Protein AF-A0A5C8UTK7-F1 (afdb_monomer_lite)

Sequence (365 aa):
MKTGPSLVIIADDLSGAAETAGAIAAATSAVVELRMEPWPGPHPQVLVIDTDSRAMRPSHAVLECAKALASIDPGTIVYKKVDSLLRGNIDLELRAMHGLGFGLIAALAVPRIGRTVRSGVMHVDGEVLGAIGDVIELPSIVIPLGVVRSAHLRAALVSALDAGTIAICDGQTQSDLDLVASVLVGLERRVAIVAAGGFARSLAPLLAVSEGVARFSTGADRVVAVVGTLAASAALQVDRLTEAGTRRIVLRPGCRLALDGSDAVVTLSAVDEWTAESLREAYAAIADGIRALDGRTDLVLTGGDTARRILDRLGTRRLYAESEIEHGVVLSTTDDGAAVVTKPGSFGSDDTLLRILDHLKGRRP

Secondary structure (DSSP, 8-state):
---S-SEEEEESSHHHHHHHHHHHHTTS-EEEESS-----SSPPSEEEEE---TTS-HHHHHHHHHHHHHTSPTT-EEEEE--TT--SSHHHHHHHHHHTT-EEEEE--BGGGTEEEETTEEEETTEEEEEHHHH--S-EEEE-HHHHTSTTHHHHHHHHHHTT-EEEE-BSSHHHHHHHHHHHTT--S-EEEEE-GGGHHHHHHHH--SSPPPPP----SEEEEEE----HHHHHHHHHHHHTTPEEEEEPTT------SS-EEEEE-SSS---HHHHHHHHHHHHHHHHTS-S-EEEEEESHHHHHHHHHHHT--EEEEEEEEETTEEEEE-TT--EEEEE-TT-S-TTHHHHHHHHHTT---

pLDDT: mean 91.33, std 9.21, range [41.16, 98.69]

InterPro domains:
  IPR010737 Four-carbon acid sugar kinase, N-terminal domain [PF07005] (7-129)
  IPR031475 Four-carbon acid sugar kinase, nucleotide binding domain [PF17042] (273-353)
  IPR037051 Four-carbon acid sugar kinase, N-terminal domain superfamily [G3DSA:3.40.50.10840] (4-213)
  IPR042213 Four-carbon acid sugar kinase, nucleotide binding domain superfamily [G3DSA:3.40.980.20] (257-363)

Foldseek 3Di:
DPQEALEEEEELFDLQLQLLQQLQQQQFWEKEFLDPDDDDDGYTNYYYYHLVQQPPDLVSSLVSLLVSVVPDDPPREYEYADALLLGGNVQSNVVSVLVVVAQEEEDAADQVQQWWAAQQFTDGVNHTSGHVCVSHVFAADEDHLVCLPDPCVLVVSVVCSVVSHYYYYTGNDLVSLLSVLVSSPPPPGRYYYYYHSNSSNSCNVVSGDPDDQDAQDFDFLEEEEEAEDPDPLVVLLVVVVVVVPAAEDEDEFPDADADPSYYHYYYYDPPHDDDPVSVLVSLLRVLVNVVVDPTAYAYEYEARVRLSSNCVNVVFGMWTWNHALDNSFTWTATPVGHIYTYHYNHDDGSCVNVSVRCVNVVNDD

Structure (mmCIF, N/CA/C/O backbone):
data_AF-A0A5C8UTK7-F1
#
_entry.id   AF-A0A5C8UTK7-F1
#
loop_
_atom_site.group_PDB
_atom_site.id
_atom_site.type_symbol
_atom_site.label_atom_id
_atom_site.label_alt_id
_atom_site.label_comp_id
_atom_site.label_asym_id
_atom_site.label_entity_id
_atom_site.label_seq_id
_atom_site.pdbx_PDB_ins_code
_atom_site.Cartn_x
_atom_site.Cartn_y
_atom_site.Cartn_z
_atom_site.occupancy
_atom_site.B_iso_or_equiv
_atom_site.auth_seq_id
_atom_site.auth_comp_id
_atom_site.auth_asym_id
_atom_site.auth_atom_id
_atom_site.pdbx_PDB_model_num
ATOM 1 N N . MET A 1 1 ? -16.761 2.884 -25.313 1.00 44.72 1 MET A N 1
ATOM 2 C CA . MET A 1 1 ? -16.134 3.358 -24.059 1.00 44.72 1 MET A CA 1
ATOM 3 C C . MET A 1 1 ? -15.484 2.151 -23.412 1.00 44.72 1 MET A C 1
ATOM 5 O O . MET A 1 1 ? -16.142 1.119 -23.381 1.00 44.72 1 MET A O 1
ATOM 9 N N . LYS A 1 2 ? -14.206 2.222 -23.007 1.00 51.53 2 LYS A N 1
ATOM 10 C CA . LYS A 1 2 ? -13.593 1.133 -22.226 1.00 51.53 2 LYS A CA 1
ATOM 11 C C . LYS A 1 2 ? -14.422 0.959 -20.950 1.00 51.53 2 LYS A C 1
ATOM 13 O O . LYS A 1 2 ? -14.729 1.951 -20.300 1.00 51.53 2 LYS A O 1
ATOM 18 N N . THR A 1 3 ? -14.853 -0.264 -20.671 1.00 66.62 3 THR A N 1
ATOM 19 C CA . THR A 1 3 ? -15.747 -0.587 -19.549 1.00 66.62 3 THR A CA 1
ATOM 20 C C . THR A 1 3 ? -14.992 -0.939 -18.267 1.00 66.62 3 THR A C 1
ATOM 22 O O . THR A 1 3 ? -15.620 -0.991 -17.218 1.00 66.62 3 THR A O 1
ATOM 25 N N . GLY A 1 4 ? -13.674 -1.157 -18.345 1.00 73.69 4 GLY A N 1
ATOM 26 C CA . GLY A 1 4 ? -12.800 -1.523 -17.227 1.00 73.69 4 GLY A CA 1
ATOM 27 C C . GLY A 1 4 ? -11.797 -0.428 -16.823 1.00 73.69 4 GLY A C 1
ATOM 28 O O . GLY A 1 4 ? -11.724 0.619 -17.475 1.00 73.69 4 GLY A O 1
ATOM 29 N N . PRO A 1 5 ? -11.011 -0.665 -15.755 1.00 80.50 5 PRO A N 1
ATOM 30 C CA . PRO A 1 5 ? -10.021 0.283 -15.246 1.00 80.50 5 PRO A CA 1
ATOM 31 C C . PRO A 1 5 ? -8.916 0.587 -16.270 1.00 80.50 5 PRO A C 1
ATOM 33 O O . PRO A 1 5 ? -8.505 -0.272 -17.057 1.00 80.50 5 PRO A O 1
ATOM 36 N N . SER A 1 6 ? -8.387 1.811 -16.218 1.00 86.62 6 SER A N 1
ATOM 37 C CA . SER A 1 6 ? -7.246 2.252 -17.036 1.00 86.62 6 SER A CA 1
ATOM 38 C C . SER A 1 6 ? -5.917 1.685 -16.530 1.00 86.62 6 SER A C 1
ATOM 40 O O . SER A 1 6 ? -5.013 1.422 -17.327 1.00 86.62 6 SER A O 1
ATOM 42 N N . LEU A 1 7 ? -5.810 1.484 -15.213 1.00 91.31 7 LEU A N 1
ATOM 43 C CA . LEU A 1 7 ? -4.658 0.900 -14.532 1.00 91.31 7 LEU A CA 1
ATOM 44 C C . LEU A 1 7 ? -5.138 -0.148 -13.527 1.00 91.31 7 LEU A C 1
ATOM 46 O O . LEU A 1 7 ? -6.004 0.133 -12.698 1.00 91.31 7 LEU A O 1
ATOM 50 N N . VAL A 1 8 ? -4.525 -1.330 -13.561 1.00 94.50 8 VAL A N 1
ATOM 51 C CA . VAL A 1 8 ? -4.667 -2.326 -12.495 1.00 94.50 8 VAL A CA 1
ATOM 52 C C . VAL A 1 8 ? -3.333 -2.488 -11.789 1.00 94.50 8 VAL A C 1
ATOM 54 O O . VAL A 1 8 ? -2.317 -2.781 -12.420 1.00 94.50 8 VAL A O 1
ATOM 57 N N . ILE A 1 9 ? -3.337 -2.301 -10.476 1.00 96.44 9 ILE A N 1
ATOM 58 C CA . ILE A 1 9 ? -2.183 -2.530 -9.616 1.00 96.44 9 ILE A CA 1
ATOM 59 C C . ILE A 1 9 ? -2.386 -3.867 -8.907 1.00 96.44 9 ILE A C 1
ATOM 61 O O . ILE A 1 9 ? -3.449 -4.108 -8.354 1.00 96.44 9 ILE A O 1
ATOM 65 N N . ILE A 1 10 ? -1.383 -4.737 -8.903 1.00 96.94 10 ILE A N 1
ATOM 66 C CA . ILE A 1 10 ? -1.401 -5.994 -8.148 1.00 96.94 10 ILE A CA 1
ATOM 67 C C . ILE A 1 10 ? -0.360 -5.867 -7.045 1.00 96.94 10 ILE A C 1
ATOM 69 O O . ILE A 1 10 ? 0.831 -5.781 -7.340 1.00 96.94 10 ILE A O 1
ATOM 73 N N . ALA A 1 11 ? -0.791 -5.854 -5.790 1.00 96.56 11 ALA A N 1
ATOM 74 C CA . ALA A 1 11 ? 0.072 -5.734 -4.622 1.00 96.56 11 ALA A CA 1
ATOM 75 C C . ALA A 1 11 ? 0.139 -7.057 -3.852 1.00 96.56 11 ALA A C 1
ATOM 77 O O . ALA A 1 11 ? -0.836 -7.803 -3.781 1.00 96.56 11 ALA A O 1
ATOM 78 N N . ASP A 1 12 ? 1.313 -7.357 -3.297 1.00 94.50 12 ASP A N 1
ATOM 79 C CA . ASP A 1 12 ? 1.564 -8.542 -2.467 1.00 94.50 12 ASP A CA 1
ATOM 80 C C . ASP A 1 12 ? 1.147 -8.351 -0.997 1.00 94.50 12 ASP A C 1
ATOM 82 O O . ASP A 1 12 ? 1.088 -9.322 -0.242 1.00 94.50 12 ASP A O 1
ATOM 86 N N . ASP A 1 13 ? 0.884 -7.107 -0.584 1.00 94.06 13 ASP A N 1
ATOM 87 C CA . ASP A 1 13 ? 0.374 -6.761 0.739 1.00 94.06 13 ASP A CA 1
ATOM 88 C C . ASP A 1 13 ? -0.507 -5.504 0.753 1.00 94.06 13 ASP A C 1
ATOM 90 O O . ASP A 1 13 ? -0.383 -4.598 -0.079 1.00 94.06 13 ASP A O 1
ATOM 94 N N . LEU A 1 14 ? -1.323 -5.397 1.805 1.00 95.25 14 LEU A N 1
ATOM 95 C CA . LEU A 1 14 ? -2.239 -4.276 1.990 1.00 95.25 14 LEU A CA 1
ATOM 96 C C . LEU A 1 14 ? -1.531 -2.928 2.179 1.00 95.25 14 LEU A C 1
ATOM 98 O O . LEU A 1 14 ? -2.023 -1.912 1.697 1.00 95.25 14 LEU A O 1
ATOM 102 N N . SER A 1 15 ? -0.389 -2.876 2.874 1.00 91.50 15 SER A N 1
ATOM 103 C CA . SER A 1 15 ? 0.321 -1.602 3.054 1.00 91.50 15 SER A CA 1
ATOM 104 C C . SER A 1 15 ? 0.812 -1.043 1.720 1.00 91.50 15 SER A C 1
ATOM 106 O O . SER A 1 15 ? 0.625 0.143 1.464 1.00 91.50 15 S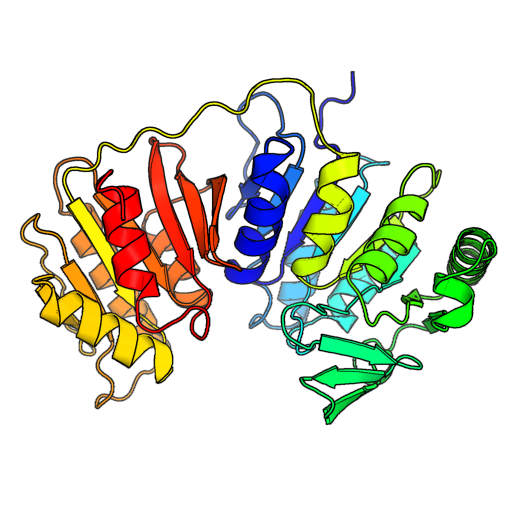ER A O 1
ATOM 108 N N . GLY A 1 16 ? 1.386 -1.884 0.855 1.00 93.75 16 GLY A N 1
ATOM 109 C CA . GLY A 1 16 ? 1.774 -1.487 -0.491 1.00 93.75 16 GLY A CA 1
ATOM 110 C C . GLY A 1 16 ? 0.575 -1.153 -1.376 1.00 93.75 16 GLY A C 1
ATOM 111 O O . GLY A 1 16 ? 0.644 -0.186 -2.134 1.00 93.75 16 GLY A O 1
ATOM 112 N N . ALA A 1 17 ? -0.520 -1.908 -1.259 1.00 96.44 17 ALA A N 1
ATOM 113 C CA . ALA A 1 17 ? -1.762 -1.633 -1.974 1.00 96.44 17 ALA A CA 1
ATOM 114 C C . ALA A 1 17 ? -2.301 -0.234 -1.632 1.00 96.44 17 ALA A C 1
ATOM 116 O O . ALA A 1 17 ? -2.450 0.614 -2.515 1.00 96.44 17 ALA A O 1
ATOM 117 N N . ALA A 1 18 ? -2.501 0.035 -0.340 1.00 96.00 18 ALA A N 1
ATOM 118 C CA . ALA A 1 18 ? -2.996 1.311 0.150 1.00 96.00 18 ALA A CA 1
ATOM 119 C C . ALA A 1 18 ? -2.056 2.463 -0.220 1.00 96.00 18 ALA A C 1
ATOM 121 O O . ALA A 1 18 ? -2.527 3.462 -0.751 1.00 96.00 18 ALA A O 1
ATOM 122 N N . GLU A 1 19 ? -0.738 2.308 -0.034 1.00 94.12 19 GLU A N 1
ATOM 123 C CA . GLU A 1 19 ? 0.264 3.312 -0.423 1.00 94.12 19 GLU A CA 1
ATOM 124 C C . GLU A 1 19 ? 0.120 3.717 -1.898 1.00 94.12 19 GLU A C 1
ATOM 126 O O . GLU A 1 19 ? 0.061 4.907 -2.213 1.00 94.12 19 GLU A O 1
ATOM 131 N N . THR A 1 20 ? 0.022 2.740 -2.808 1.00 95.56 20 THR A N 1
ATOM 132 C CA . THR A 1 20 ? -0.135 3.036 -4.240 1.00 95.56 20 THR A CA 1
ATOM 133 C C . THR A 1 20 ? -1.464 3.712 -4.562 1.00 95.56 20 THR A C 1
ATOM 135 O O . THR A 1 20 ? -1.482 4.642 -5.367 1.00 95.56 20 THR A O 1
ATOM 138 N N . ALA A 1 21 ? -2.557 3.296 -3.917 1.00 95.75 21 ALA A N 1
ATOM 139 C CA . ALA A 1 21 ? -3.867 3.908 -4.104 1.00 95.75 21 ALA A CA 1
ATOM 140 C C . ALA A 1 21 ? -3.889 5.356 -3.587 1.00 95.75 21 ALA A C 1
ATOM 142 O O . ALA A 1 21 ? -4.305 6.259 -4.308 1.00 95.75 21 ALA A O 1
ATOM 143 N N . GLY A 1 22 ? -3.360 5.604 -2.385 1.00 93.81 22 GLY A N 1
ATOM 144 C CA . GLY A 1 22 ? -3.283 6.938 -1.783 1.00 93.81 22 GLY A CA 1
ATOM 145 C C . GLY A 1 22 ? -2.437 7.918 -2.598 1.00 93.81 22 GLY A C 1
ATOM 146 O O . GLY A 1 22 ? -2.825 9.071 -2.771 1.00 93.81 22 GLY A O 1
ATOM 147 N N . ALA A 1 23 ? -1.331 7.448 -3.184 1.00 92.62 23 ALA A N 1
ATOM 148 C CA . ALA A 1 23 ? -0.492 8.257 -4.069 1.00 92.62 23 ALA A CA 1
ATOM 149 C C . ALA A 1 23 ? -1.198 8.690 -5.372 1.00 92.62 23 ALA A C 1
ATOM 151 O O . ALA A 1 23 ? -0.756 9.648 -6.010 1.00 92.62 23 ALA A O 1
ATOM 152 N N . ILE A 1 24 ? -2.268 7.990 -5.769 1.00 92.50 24 ILE A N 1
ATOM 153 C CA . ILE A 1 24 ? -3.060 8.249 -6.981 1.00 92.50 24 ILE A CA 1
ATOM 154 C C . ILE A 1 24 ? -4.376 8.974 -6.665 1.00 92.50 24 ILE A C 1
ATOM 156 O O . ILE A 1 24 ? -4.865 9.715 -7.516 1.00 92.50 24 ILE A O 1
ATOM 160 N N . ALA A 1 25 ? -4.919 8.812 -5.456 1.00 90.38 25 ALA A N 1
ATOM 161 C CA . ALA A 1 25 ? -6.249 9.282 -5.055 1.00 90.38 25 ALA A CA 1
ATOM 162 C C . ALA A 1 25 ? -6.502 10.780 -5.310 1.00 90.38 25 ALA A C 1
ATOM 164 O O . ALA A 1 25 ? -7.617 11.185 -5.623 1.00 90.38 25 ALA A O 1
ATOM 165 N N . ALA A 1 26 ? -5.459 11.614 -5.238 1.00 86.31 26 ALA A N 1
ATOM 166 C CA . ALA A 1 26 ? -5.571 13.045 -5.526 1.00 86.31 26 ALA A CA 1
ATOM 167 C C . ALA A 1 26 ? -5.744 13.372 -7.025 1.00 86.31 26 ALA A C 1
ATOM 169 O O . ALA A 1 26 ? -6.172 14.473 -7.363 1.00 86.31 26 ALA A O 1
ATOM 170 N N . ALA A 1 27 ? -5.373 12.451 -7.917 1.00 87.69 27 ALA A N 1
ATOM 171 C CA . ALA A 1 27 ? -5.444 12.626 -9.366 1.00 87.69 27 ALA A CA 1
ATOM 172 C C . ALA A 1 27 ? -6.676 11.954 -9.988 1.00 87.69 27 ALA A C 1
ATOM 174 O O . ALA A 1 27 ? -7.196 12.443 -10.991 1.00 87.69 27 ALA A O 1
ATOM 175 N N . THR A 1 28 ? -7.129 10.826 -9.433 1.00 89.88 28 THR A N 1
ATOM 176 C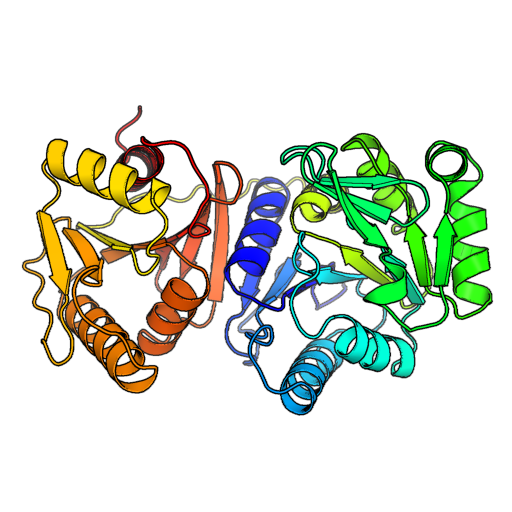 CA . THR A 1 28 ? -8.277 10.070 -9.950 1.00 89.88 28 THR A CA 1
ATOM 177 C C . THR A 1 28 ? -8.815 9.082 -8.910 1.00 89.88 28 THR A C 1
ATOM 179 O O . THR A 1 28 ? -8.194 8.853 -7.874 1.00 89.88 28 THR A O 1
ATOM 182 N N . SER A 1 29 ? -9.953 8.448 -9.204 1.00 90.06 29 SER A N 1
ATOM 183 C CA . SER A 1 29 ? -10.526 7.387 -8.372 1.00 90.06 29 SER A CA 1
ATOM 184 C C . SER A 1 29 ? -9.588 6.173 -8.302 1.00 90.06 29 SER A C 1
ATOM 186 O O . SER A 1 29 ? -9.295 5.561 -9.339 1.00 90.06 29 SER A O 1
ATOM 188 N N . ALA A 1 30 ? -9.185 5.790 -7.091 1.00 93.50 30 ALA A N 1
ATOM 189 C CA . ALA A 1 30 ? -8.421 4.578 -6.820 1.00 93.50 30 ALA A CA 1
ATOM 190 C C . ALA A 1 30 ? -9.119 3.744 -5.740 1.00 93.50 30 ALA A C 1
ATOM 192 O O . ALA A 1 30 ? -9.465 4.261 -4.678 1.00 93.50 30 ALA A O 1
ATOM 193 N N . VAL A 1 31 ? -9.322 2.453 -6.002 1.00 94.81 31 VAL A N 1
ATOM 194 C CA . VAL A 1 31 ? -9.956 1.541 -5.040 1.00 94.81 31 VAL A CA 1
ATOM 195 C C . VAL A 1 31 ? -9.075 0.329 -4.812 1.00 94.81 31 VAL A C 1
ATOM 197 O O . VAL A 1 31 ? -8.633 -0.299 -5.772 1.00 94.81 31 VAL A O 1
ATOM 200 N N . VAL A 1 32 ? -8.837 -0.004 -3.545 1.00 96.44 32 VAL A N 1
ATOM 201 C CA . VAL A 1 32 ? -8.192 -1.252 -3.141 1.00 96.44 32 VAL A CA 1
ATOM 202 C C . VAL A 1 32 ? -9.254 -2.327 -2.949 1.00 96.44 32 VAL A C 1
ATOM 204 O O . VAL A 1 32 ? -10.160 -2.169 -2.135 1.00 96.44 32 VAL A O 1
ATOM 207 N N . GLU A 1 33 ? -9.134 -3.427 -3.676 1.00 94.75 33 GLU A N 1
ATOM 208 C CA . GLU A 1 33 ? -9.956 -4.622 -3.556 1.00 94.75 33 GLU A CA 1
ATOM 209 C C . GLU A 1 33 ? -9.213 -5.677 -2.730 1.00 94.75 33 GLU A C 1
ATOM 211 O O . GLU A 1 33 ? -8.123 -6.122 -3.089 1.00 94.75 33 GLU A O 1
ATOM 216 N N . LEU A 1 34 ? -9.809 -6.056 -1.597 1.00 94.06 34 LEU A N 1
ATOM 217 C CA . LEU A 1 34 ? -9.258 -7.031 -0.646 1.00 94.06 34 LEU A CA 1
ATOM 218 C C . LEU A 1 34 ? -9.730 -8.459 -0.937 1.00 94.06 34 LEU A C 1
ATOM 220 O O . LEU A 1 34 ? -9.195 -9.428 -0.393 1.00 94.06 34 LEU A O 1
ATOM 224 N N . ARG A 1 35 ? -10.796 -8.591 -1.733 1.00 84.19 35 ARG A N 1
ATOM 225 C CA . ARG A 1 35 ? -11.420 -9.858 -2.115 1.00 84.19 35 ARG A CA 1
ATOM 226 C C . ARG A 1 35 ? -11.871 -9.768 -3.557 1.00 84.19 35 ARG A C 1
ATOM 228 O O . ARG A 1 35 ? -12.661 -8.892 -3.882 1.00 84.19 35 ARG A O 1
ATOM 235 N N . MET A 1 36 ? -11.414 -10.710 -4.376 1.00 77.12 36 MET A N 1
ATOM 236 C CA . MET A 1 36 ? -11.831 -10.835 -5.771 1.00 77.12 36 MET A CA 1
ATOM 237 C C . MET A 1 36 ? -13.312 -11.227 -5.839 1.00 77.12 36 MET A C 1
ATOM 239 O O . MET A 1 36 ? -13.660 -12.408 -5.793 1.00 77.12 36 MET A O 1
ATOM 243 N N . GLU A 1 37 ? -14.189 -10.233 -5.921 1.00 76.69 37 GLU A N 1
ATOM 244 C CA . GLU A 1 37 ? -15.632 -10.392 -6.085 1.00 76.69 37 GLU A CA 1
ATOM 245 C C . GLU A 1 37 ? -16.115 -9.563 -7.288 1.00 76.69 37 GLU A C 1
ATOM 247 O O . GLU A 1 37 ? -15.447 -8.613 -7.694 1.00 76.69 37 GLU A O 1
ATOM 252 N N . PRO A 1 38 ? -17.279 -9.880 -7.884 1.00 76.50 38 PRO A N 1
ATOM 253 C CA . PRO A 1 38 ? -17.831 -9.070 -8.965 1.00 76.50 38 PRO A CA 1
ATOM 254 C C . PRO A 1 38 ? -17.961 -7.592 -8.571 1.00 76.50 38 PRO A C 1
ATOM 256 O O . PRO A 1 38 ? -18.426 -7.263 -7.473 1.00 76.50 38 PRO A O 1
ATOM 259 N N . TRP A 1 39 ? -17.570 -6.701 -9.482 1.00 79.69 39 TRP A N 1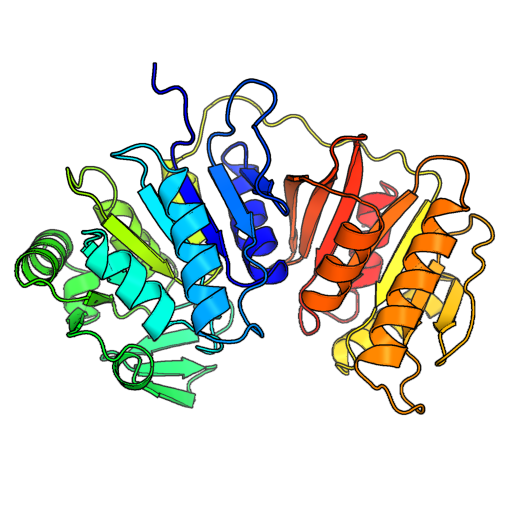
ATOM 260 C CA . TRP A 1 39 ? -17.614 -5.262 -9.251 1.00 79.69 39 TRP A CA 1
ATOM 261 C C . TRP A 1 39 ? -19.051 -4.720 -9.380 1.00 79.69 39 TRP A C 1
ATOM 263 O O . TRP A 1 39 ? -19.667 -4.876 -10.439 1.00 79.69 39 TRP A O 1
ATOM 273 N N . PRO A 1 40 ? -19.619 -4.084 -8.338 1.00 72.62 40 PRO A N 1
ATOM 274 C CA . PRO A 1 40 ? -20.948 -3.500 -8.417 1.00 72.62 40 PRO A CA 1
ATOM 275 C C . PRO A 1 40 ? -20.869 -2.115 -9.076 1.00 72.62 40 PRO A C 1
ATOM 277 O O . PRO A 1 40 ? -20.530 -1.126 -8.437 1.00 72.62 40 PRO A O 1
ATOM 280 N N . GLY A 1 41 ? -21.209 -2.028 -10.363 1.00 80.69 41 GLY A N 1
ATOM 281 C CA . GLY A 1 41 ? -21.360 -0.749 -11.069 1.00 80.69 41 GLY A CA 1
ATOM 282 C C . GLY A 1 41 ? -20.172 -0.373 -11.966 1.00 80.69 41 GLY A C 1
ATOM 283 O O . GLY A 1 41 ? -19.536 -1.263 -12.528 1.00 80.69 41 GLY A O 1
ATOM 284 N N . PRO A 1 42 ? -19.907 0.927 -12.192 1.00 80.88 42 PRO A N 1
ATOM 285 C CA . PRO A 1 42 ? -18.809 1.356 -13.052 1.00 80.88 42 PRO A CA 1
ATOM 286 C C . PRO A 1 42 ? -17.461 1.092 -12.378 1.00 80.88 42 PRO A C 1
ATOM 288 O O . PRO A 1 42 ? -17.290 1.370 -11.191 1.00 80.88 42 PRO A O 1
ATOM 291 N N . HIS A 1 43 ? -16.500 0.571 -13.140 1.00 84.12 43 HIS A N 1
ATOM 292 C CA . HIS A 1 43 ? -15.140 0.362 -12.650 1.00 84.12 43 HIS A CA 1
ATOM 293 C C . HIS A 1 43 ? -14.455 1.695 -12.304 1.00 84.12 43 HIS A C 1
ATOM 295 O O . HIS A 1 43 ? -14.686 2.698 -12.989 1.00 84.12 43 HIS A O 1
ATOM 301 N N . PRO A 1 44 ? -13.583 1.717 -11.279 1.00 88.19 44 PRO A N 1
ATOM 302 C CA . PRO A 1 44 ? -12.765 2.881 -10.988 1.00 88.19 44 PRO A CA 1
ATOM 303 C C . PRO A 1 44 ? -11.714 3.032 -12.089 1.00 88.19 44 PRO A C 1
ATOM 305 O O . PRO A 1 44 ? -11.373 2.070 -12.779 1.00 88.19 44 PRO A O 1
ATOM 308 N N . GLN A 1 45 ? -11.141 4.225 -12.236 1.00 89.75 45 GLN A N 1
ATOM 309 C CA . GLN A 1 45 ? -10.013 4.394 -13.154 1.00 89.75 45 GLN A CA 1
ATOM 310 C C . GLN A 1 45 ? -8.792 3.566 -12.747 1.00 89.75 45 GLN A C 1
ATOM 312 O O . GLN A 1 45 ? -8.093 3.046 -13.623 1.00 89.75 45 GLN A O 1
ATOM 317 N N . VAL A 1 46 ? -8.555 3.431 -11.438 1.00 93.31 46 VAL A N 1
ATOM 318 C CA . VAL A 1 46 ? -7.490 2.600 -10.878 1.00 93.31 46 VAL A CA 1
ATOM 319 C C . VAL A 1 46 ? -8.069 1.576 -9.913 1.00 93.31 46 VAL A C 1
ATOM 321 O O . VAL A 1 46 ? -8.706 1.929 -8.920 1.00 93.31 46 VAL A O 1
ATOM 324 N N . LEU A 1 47 ? -7.810 0.302 -10.198 1.00 94.38 47 LEU A N 1
ATOM 325 C CA . LEU A 1 47 ? -8.121 -0.814 -9.311 1.00 94.38 47 LEU A CA 1
ATOM 326 C C . LEU A 1 47 ? -6.816 -1.375 -8.748 1.00 94.38 47 LEU A C 1
ATOM 328 O O . LEU A 1 47 ? -5.915 -1.725 -9.505 1.00 94.38 47 LEU A O 1
ATOM 332 N N . VAL A 1 48 ? -6.711 -1.471 -7.429 1.00 96.31 48 VAL A N 1
ATOM 333 C CA . VAL A 1 48 ? -5.573 -2.074 -6.737 1.00 96.31 48 VAL A CA 1
ATOM 334 C C . VAL A 1 48 ? -6.031 -3.381 -6.112 1.00 96.31 48 VAL A C 1
ATOM 336 O O . VAL A 1 48 ? -6.862 -3.374 -5.219 1.00 96.31 48 VAL A O 1
ATOM 339 N N . ILE A 1 49 ? -5.498 -4.505 -6.563 1.00 96.00 49 ILE A N 1
ATOM 340 C CA . ILE A 1 49 ? -5.806 -5.828 -6.026 1.00 96.00 49 ILE A CA 1
ATOM 341 C C . ILE A 1 49 ? -4.757 -6.165 -4.970 1.00 96.00 49 ILE A C 1
ATOM 343 O O . ILE A 1 49 ? -3.573 -6.304 -5.290 1.00 96.00 49 ILE A O 1
ATOM 347 N N . ASP A 1 50 ? -5.190 -6.307 -3.721 1.00 96.31 50 ASP A N 1
ATOM 348 C CA . ASP A 1 50 ? -4.368 -6.878 -2.658 1.00 96.31 50 ASP A CA 1
ATOM 349 C C . ASP A 1 50 ? -4.469 -8.407 -2.697 1.00 96.31 50 ASP A C 1
ATOM 351 O O . ASP A 1 50 ? -5.524 -8.990 -2.451 1.00 96.31 50 ASP A O 1
ATOM 355 N N . THR A 1 51 ? -3.357 -9.060 -3.019 1.00 95.00 51 THR A N 1
ATOM 356 C CA . THR A 1 51 ? -3.287 -10.527 -3.095 1.00 95.00 51 THR A CA 1
ATOM 357 C C . THR A 1 51 ? -2.920 -11.177 -1.764 1.00 95.00 51 THR A C 1
ATOM 359 O O . THR A 1 51 ? -3.001 -12.401 -1.659 1.00 95.00 51 THR A O 1
ATOM 362 N N . ASP A 1 52 ? -2.501 -10.388 -0.763 1.00 95.06 52 ASP A N 1
ATOM 363 C CA . ASP A 1 52 ? -2.022 -10.880 0.537 1.00 95.06 52 ASP A CA 1
ATOM 364 C C . ASP A 1 52 ? -0.946 -11.989 0.403 1.00 95.06 52 ASP A C 1
ATOM 366 O O . ASP A 1 52 ? -0.800 -12.883 1.239 1.00 95.06 52 ASP A O 1
ATOM 370 N N . SER A 1 53 ? -0.191 -11.966 -0.701 1.00 93.81 53 SER A N 1
ATOM 371 C CA . SER A 1 53 ? 0.640 -13.080 -1.156 1.00 93.81 53 SER A CA 1
ATOM 372 C C . SER A 1 53 ? 2.057 -13.085 -0.582 1.00 93.81 53 SER A C 1
ATOM 374 O O . SER A 1 53 ? 2.767 -14.087 -0.722 1.00 93.81 53 SER A O 1
ATOM 376 N N . ARG A 1 54 ? 2.495 -12.006 0.087 1.00 91.25 54 ARG A N 1
ATOM 377 C CA . ARG A 1 54 ? 3.896 -11.835 0.518 1.00 91.25 54 ARG A CA 1
ATOM 378 C C . ARG A 1 54 ? 4.424 -12.994 1.362 1.00 91.25 54 ARG A C 1
ATOM 380 O O . ARG A 1 54 ? 5.543 -13.447 1.143 1.00 91.25 54 ARG A O 1
ATOM 387 N N . ALA A 1 55 ? 3.636 -13.442 2.338 1.00 89.12 55 ALA A N 1
ATOM 388 C CA . ALA A 1 55 ? 4.002 -14.520 3.261 1.00 89.12 55 ALA A CA 1
ATOM 389 C C . ALA A 1 55 ? 3.396 -15.879 2.864 1.00 89.12 55 ALA A C 1
ATOM 391 O O . ALA A 1 55 ? 3.546 -16.866 3.587 1.00 89.12 55 ALA A O 1
ATOM 392 N N . MET A 1 56 ? 2.690 -15.944 1.730 1.00 93.00 56 MET A N 1
ATOM 393 C CA . MET A 1 56 ? 2.120 -17.192 1.245 1.00 93.00 56 MET A CA 1
ATOM 394 C C . MET A 1 56 ? 3.211 -18.135 0.745 1.00 93.00 56 MET A C 1
ATOM 396 O O . MET A 1 56 ? 4.290 -17.727 0.308 1.00 93.00 56 MET A O 1
ATOM 400 N N . ARG A 1 57 ? 2.877 -19.431 0.731 1.00 94.62 57 ARG A N 1
ATOM 401 C CA . ARG A 1 57 ? 3.665 -20.419 -0.007 1.00 94.62 57 ARG A CA 1
ATOM 402 C C . ARG A 1 57 ? 3.772 -19.986 -1.474 1.00 94.62 57 ARG A C 1
ATOM 404 O O . ARG A 1 57 ? 2.750 -19.584 -2.037 1.00 94.62 57 ARG A O 1
ATOM 411 N N . PRO A 1 58 ? 4.933 -20.153 -2.126 1.00 93.75 58 PRO A N 1
ATOM 412 C CA . PRO A 1 58 ? 5.132 -19.589 -3.456 1.00 93.75 58 PRO A CA 1
ATOM 413 C C . PRO A 1 58 ? 4.117 -20.047 -4.515 1.00 93.75 58 PRO A C 1
ATOM 415 O O . PRO A 1 58 ? 3.646 -19.240 -5.310 1.00 93.75 58 PRO A O 1
ATOM 418 N N . SER A 1 59 ? 3.692 -21.316 -4.489 1.00 93.94 59 SER A N 1
ATOM 419 C CA . SER A 1 59 ? 2.657 -21.819 -5.407 1.00 93.94 59 SER A CA 1
ATOM 420 C C . SER A 1 59 ? 1.290 -21.154 -5.217 1.00 93.94 59 SER A C 1
ATOM 422 O O . SER A 1 59 ? 0.550 -20.995 -6.184 1.00 93.94 59 SER A O 1
ATOM 424 N N . HIS A 1 60 ? 0.950 -20.748 -3.991 1.00 94.38 60 HIS A N 1
ATOM 425 C CA . HIS A 1 60 ? -0.281 -20.009 -3.720 1.00 94.38 60 HIS A CA 1
ATOM 426 C C . HIS A 1 60 ? -0.154 -18.552 -4.175 1.00 94.38 60 HIS A C 1
ATOM 428 O O . HIS A 1 60 ? -1.076 -18.042 -4.799 1.00 94.38 60 HIS A O 1
ATOM 434 N N . ALA A 1 61 ? 0.995 -17.913 -3.938 1.00 94.12 61 ALA A N 1
ATOM 435 C CA . ALA A 1 61 ? 1.249 -16.544 -4.387 1.00 94.12 61 ALA A CA 1
ATOM 436 C C . ALA A 1 61 ? 1.133 -16.409 -5.917 1.00 94.12 61 ALA A C 1
ATOM 438 O O . ALA A 1 61 ? 0.439 -15.530 -6.427 1.00 94.12 61 ALA A O 1
ATOM 439 N N . VAL A 1 62 ? 1.721 -17.358 -6.655 1.00 94.62 62 VAL A N 1
ATOM 440 C CA . VAL A 1 62 ? 1.585 -17.451 -8.117 1.00 94.62 62 VAL A CA 1
ATOM 441 C C . VAL A 1 62 ? 0.125 -17.613 -8.544 1.00 94.62 62 VAL A C 1
ATOM 443 O O . VAL A 1 62 ? -0.307 -16.965 -9.496 1.00 94.62 62 VAL A O 1
ATOM 446 N N . LEU A 1 63 ? -0.642 -18.457 -7.847 1.00 93.50 63 LEU A N 1
ATOM 447 C CA . LEU A 1 63 ? -2.054 -18.679 -8.152 1.00 93.50 63 LEU A CA 1
ATOM 448 C C . LEU A 1 63 ? -2.889 -17.406 -7.949 1.00 93.50 63 LEU A C 1
ATOM 450 O O . LEU A 1 63 ? -3.696 -17.079 -8.816 1.00 93.50 63 LEU A O 1
ATOM 454 N N . GLU A 1 64 ? -2.696 -16.683 -6.845 1.00 93.12 64 GLU A N 1
ATOM 455 C CA . GLU A 1 64 ? -3.415 -15.427 -6.590 1.00 93.12 64 GLU A CA 1
ATOM 456 C C . GLU A 1 64 ? -3.030 -14.333 -7.593 1.00 93.12 64 GLU A C 1
ATOM 458 O O . GLU A 1 64 ? -3.907 -13.665 -8.142 1.00 93.12 64 GLU A O 1
ATOM 463 N N . CYS A 1 65 ? -1.744 -14.220 -7.941 1.00 93.06 65 CYS A N 1
ATOM 464 C CA . CYS A 1 65 ? -1.290 -13.320 -9.001 1.00 93.06 65 CYS A CA 1
ATOM 465 C C . CYS A 1 65 ? -1.947 -13.663 -10.352 1.00 93.06 65 CYS A C 1
ATOM 467 O O . CYS A 1 65 ? -2.484 -12.787 -11.030 1.00 93.06 65 CYS A O 1
ATOM 469 N N . ALA A 1 66 ? -1.987 -14.945 -10.729 1.00 91.69 66 ALA A N 1
ATOM 470 C CA . ALA A 1 66 ? -2.620 -15.391 -11.969 1.00 91.69 66 ALA A CA 1
ATOM 471 C C . ALA A 1 66 ? -4.134 -15.112 -11.997 1.00 91.69 66 ALA A C 1
ATOM 473 O O . ALA A 1 66 ? -4.649 -14.674 -13.026 1.00 91.69 66 ALA A O 1
ATOM 474 N N . LYS A 1 67 ? -4.841 -15.314 -10.876 1.00 91.38 67 LYS A N 1
ATOM 475 C CA . LYS A 1 67 ? -6.266 -14.964 -10.743 1.00 91.38 67 LYS A CA 1
ATOM 476 C C . LYS A 1 67 ? -6.494 -13.466 -10.937 1.00 91.38 67 LYS A C 1
ATOM 478 O O . LYS A 1 67 ? -7.370 -13.095 -11.712 1.00 91.38 67 LYS A O 1
ATOM 483 N N . ALA A 1 68 ? -5.682 -12.628 -10.290 1.00 91.62 68 ALA A N 1
ATOM 484 C CA . ALA A 1 68 ? -5.754 -11.176 -10.429 1.00 91.62 68 ALA A CA 1
ATOM 485 C C . ALA A 1 68 ? -5.488 -10.722 -11.874 1.00 91.62 68 ALA A C 1
ATOM 487 O O . ALA A 1 68 ? -6.153 -9.821 -12.366 1.00 91.62 68 ALA A O 1
ATOM 488 N N . LEU A 1 69 ? -4.554 -11.364 -12.585 1.00 90.31 69 LEU A N 1
ATOM 489 C CA . LEU A 1 69 ? -4.257 -11.057 -13.990 1.00 90.31 69 LEU A CA 1
ATOM 490 C C . LEU A 1 69 ? -5.356 -11.518 -14.954 1.00 90.31 69 LEU A C 1
ATOM 492 O O . LEU A 1 69 ? -5.545 -10.899 -16.001 1.00 90.31 69 LEU A O 1
ATOM 496 N N . ALA A 1 70 ? -6.056 -12.608 -14.632 1.00 87.44 70 ALA A N 1
ATOM 497 C CA . ALA A 1 70 ? -7.121 -13.159 -15.467 1.00 87.44 70 ALA A CA 1
ATOM 498 C C . ALA A 1 70 ? -8.365 -12.258 -15.523 1.00 87.44 70 ALA A C 1
ATOM 500 O O . ALA A 1 70 ? -9.110 -12.323 -16.497 1.00 87.44 70 ALA A O 1
ATOM 501 N N . SER A 1 71 ? -8.577 -11.404 -14.517 1.00 81.56 71 SER A N 1
ATOM 502 C CA . SER A 1 71 ? -9.668 -10.421 -14.492 1.00 81.56 71 SER A CA 1
ATOM 503 C C . SER A 1 71 ? -9.344 -9.107 -15.213 1.00 81.56 71 SER A C 1
ATOM 505 O O . SER A 1 71 ? -10.157 -8.188 -15.181 1.00 81.56 71 SER A O 1
ATOM 507 N N . ILE A 1 72 ? -8.162 -8.980 -15.826 1.00 85.31 72 ILE A N 1
ATOM 508 C CA . ILE A 1 72 ? -7.706 -7.735 -16.458 1.00 85.31 72 ILE A CA 1
ATOM 509 C C . ILE A 1 72 ? -7.971 -7.782 -17.959 1.00 85.31 72 ILE A C 1
ATOM 511 O O . ILE A 1 72 ? -7.466 -8.660 -18.664 1.00 85.31 72 ILE A O 1
ATOM 515 N N . ASP A 1 73 ? -8.704 -6.784 -18.452 1.00 82.88 73 ASP A N 1
ATOM 516 C CA . ASP A 1 73 ? -8.967 -6.619 -19.876 1.00 82.88 73 ASP A CA 1
ATOM 517 C C . ASP A 1 73 ? -7.662 -6.485 -20.690 1.00 82.88 73 ASP A C 1
ATOM 519 O O . ASP A 1 73 ? -6.706 -5.814 -20.270 1.00 82.88 73 ASP A O 1
ATOM 523 N N . PRO A 1 74 ? -7.599 -7.071 -21.900 1.00 79.81 74 PRO A N 1
ATOM 524 C CA . PRO A 1 74 ? -6.488 -6.840 -22.811 1.00 79.81 74 PRO A CA 1
ATOM 525 C C . PRO A 1 74 ? -6.269 -5.342 -23.077 1.00 79.81 74 PRO A C 1
ATOM 527 O O . PRO A 1 74 ? -7.187 -4.611 -23.446 1.00 79.81 74 PRO A O 1
ATOM 530 N N . GLY A 1 75 ? -5.025 -4.882 -22.925 1.00 79.12 75 GLY A N 1
ATOM 531 C CA . GLY A 1 75 ? -4.649 -3.482 -23.158 1.00 79.12 75 GLY A CA 1
ATOM 532 C C . GLY A 1 75 ? -4.837 -2.545 -21.959 1.00 79.12 75 GLY A C 1
ATOM 533 O O . GLY A 1 75 ? -4.668 -1.333 -22.117 1.00 79.12 75 GLY A O 1
ATOM 534 N N . THR A 1 76 ? -5.171 -3.069 -20.778 1.00 86.31 76 THR A N 1
ATOM 535 C CA . THR A 1 76 ? -5.028 -2.346 -19.506 1.00 86.31 76 THR A CA 1
ATOM 536 C C . THR A 1 76 ? -3.571 -2.385 -19.043 1.00 86.31 76 THR A C 1
ATOM 538 O O . THR A 1 76 ? -2.911 -3.425 -19.120 1.00 86.31 76 THR A O 1
ATOM 541 N N . ILE A 1 77 ? -3.052 -1.243 -18.581 1.00 87.69 77 ILE A N 1
ATOM 542 C CA . ILE A 1 77 ? -1.700 -1.169 -18.016 1.00 87.69 77 ILE A CA 1
ATOM 543 C C . ILE A 1 77 ? -1.713 -1.907 -16.680 1.00 87.69 77 ILE A C 1
ATOM 545 O O . ILE A 1 77 ? -2.602 -1.686 -15.855 1.00 87.69 77 ILE A O 1
ATOM 549 N N . VAL A 1 78 ? -0.721 -2.769 -16.463 1.00 94.31 78 VAL A N 1
ATOM 550 C CA . VAL A 1 78 ? -0.561 -3.488 -15.198 1.00 94.31 78 VAL A CA 1
ATOM 551 C C . VAL A 1 78 ? 0.624 -2.924 -14.435 1.00 94.31 78 VAL A C 1
ATOM 553 O O . VAL A 1 78 ? 1.713 -2.759 -14.978 1.00 94.31 78 VAL A O 1
ATOM 556 N N . TYR A 1 79 ? 0.420 -2.655 -13.156 1.00 96.69 79 TYR A N 1
ATOM 557 C CA . TYR A 1 79 ? 1.478 -2.314 -12.225 1.00 96.69 79 TYR A CA 1
ATOM 558 C C . TYR A 1 79 ? 1.589 -3.423 -11.180 1.00 96.69 79 TYR A C 1
ATOM 560 O O . TYR A 1 79 ? 0.772 -3.544 -10.275 1.00 96.69 79 TYR A O 1
ATOM 568 N N . LYS A 1 80 ? 2.639 -4.236 -11.278 1.00 97.56 80 LYS A N 1
ATOM 569 C CA . LYS A 1 80 ? 3.013 -5.161 -10.216 1.00 97.56 80 LYS A CA 1
ATOM 570 C C . LYS A 1 80 ? 3.752 -4.413 -9.104 1.00 97.56 80 LYS A C 1
ATOM 572 O O . LYS A 1 80 ? 4.938 -4.102 -9.227 1.00 97.56 80 LYS A O 1
ATOM 577 N N . LYS A 1 81 ? 3.040 -4.128 -8.014 1.00 97.50 81 LYS A N 1
ATOM 578 C CA . LYS A 1 81 ? 3.597 -3.543 -6.795 1.00 97.50 81 LYS A CA 1
ATOM 579 C C . LYS A 1 81 ? 4.370 -4.615 -6.028 1.00 97.50 81 LYS A C 1
ATOM 581 O O . LYS A 1 81 ? 3.812 -5.646 -5.660 1.00 97.50 81 LYS A O 1
ATOM 586 N N . VAL A 1 82 ? 5.646 -4.337 -5.771 1.00 94.81 82 VAL A N 1
ATOM 587 C CA . VAL A 1 82 ? 6.551 -5.173 -4.970 1.00 94.81 82 VAL A CA 1
ATOM 588 C C . VAL A 1 82 ? 7.106 -4.397 -3.780 1.00 94.81 82 VAL A C 1
ATOM 590 O O . VAL A 1 82 ? 7.014 -3.165 -3.710 1.00 94.81 82 VAL A O 1
ATOM 593 N N . ASP A 1 83 ? 7.652 -5.104 -2.799 1.00 93.00 83 ASP A N 1
ATOM 594 C CA . ASP A 1 83 ? 8.295 -4.495 -1.639 1.00 93.00 83 ASP A CA 1
ATOM 595 C C . ASP A 1 83 ? 9.598 -3.766 -2.022 1.00 93.00 83 ASP A C 1
ATOM 597 O O . ASP A 1 83 ? 10.405 -4.269 -2.803 1.00 93.00 83 ASP A O 1
ATOM 601 N N . SER A 1 84 ? 9.833 -2.579 -1.454 1.00 90.44 84 SER A N 1
ATOM 602 C CA . SER A 1 84 ? 11.030 -1.777 -1.764 1.00 90.44 84 SER A CA 1
ATOM 603 C C . SER A 1 84 ? 12.327 -2.363 -1.194 1.00 90.44 84 SER A C 1
ATOM 605 O O . SER A 1 84 ? 13.408 -1.945 -1.602 1.00 90.44 84 SER A O 1
ATOM 607 N N . LEU A 1 85 ? 12.228 -3.334 -0.276 1.00 91.25 85 LEU A N 1
ATOM 608 C CA . LEU A 1 85 ? 13.347 -4.127 0.239 1.00 91.25 85 LEU A CA 1
ATOM 609 C C . LEU A 1 85 ? 13.429 -5.510 -0.425 1.00 91.25 85 LEU A C 1
ATOM 611 O O . LEU A 1 85 ? 14.110 -6.390 0.092 1.00 91.25 85 LEU A O 1
ATOM 615 N N . LEU A 1 86 ? 12.742 -5.704 -1.557 1.00 92.38 86 LEU A N 1
ATOM 616 C CA . LEU A 1 86 ? 12.818 -6.910 -2.386 1.00 92.38 86 LEU A CA 1
ATOM 617 C C . LEU A 1 86 ? 12.368 -8.204 -1.678 1.00 92.38 86 LEU A C 1
ATOM 619 O O . LEU A 1 86 ? 12.823 -9.296 -2.009 1.00 92.38 86 LEU A O 1
ATOM 623 N N . ARG A 1 87 ? 11.462 -8.097 -0.700 1.00 91.81 87 ARG A N 1
ATOM 624 C CA . ARG A 1 87 ? 10.878 -9.251 0.004 1.00 91.81 87 ARG A CA 1
ATOM 625 C C . ARG A 1 87 ? 9.675 -9.824 -0.750 1.00 91.81 87 ARG A C 1
ATOM 627 O O . ARG A 1 87 ? 8.954 -9.093 -1.422 1.00 91.81 87 ARG A O 1
ATOM 634 N N . GLY A 1 88 ? 9.402 -11.110 -0.531 1.00 92.06 88 GLY A N 1
ATOM 635 C CA . GLY A 1 88 ? 8.218 -11.805 -1.047 1.00 92.06 88 GLY A CA 1
ATOM 636 C C . GLY A 1 88 ? 8.509 -12.680 -2.266 1.00 92.06 88 GLY A C 1
ATOM 637 O O . GLY A 1 88 ? 9.658 -12.958 -2.599 1.00 92.06 88 GLY A O 1
ATOM 638 N N . ASN A 1 89 ? 7.448 -13.126 -2.936 1.00 94.88 89 ASN A N 1
ATOM 639 C CA . ASN A 1 89 ? 7.501 -14.101 -4.031 1.00 94.88 89 ASN A CA 1
ATOM 640 C C . ASN A 1 89 ? 7.768 -13.456 -5.411 1.00 94.88 89 ASN A C 1
ATOM 642 O O . ASN A 1 89 ? 7.189 -13.880 -6.411 1.00 94.88 89 ASN A O 1
ATOM 646 N N . ILE A 1 90 ? 8.620 -12.423 -5.463 1.00 95.00 90 ILE A N 1
ATOM 647 C CA . ILE A 1 90 ? 8.767 -11.524 -6.623 1.00 95.00 90 ILE A CA 1
ATOM 648 C C . ILE A 1 90 ? 9.068 -12.302 -7.910 1.00 95.00 90 ILE A C 1
ATOM 650 O O . ILE A 1 90 ? 8.277 -12.232 -8.846 1.00 95.00 90 ILE A O 1
ATOM 654 N N . ASP A 1 91 ? 10.159 -13.073 -7.959 1.00 95.38 91 ASP A N 1
ATOM 655 C CA . ASP A 1 91 ? 10.561 -13.808 -9.169 1.00 95.38 91 ASP A CA 1
ATOM 656 C C . ASP A 1 91 ? 9.445 -14.702 -9.718 1.00 95.38 91 ASP A C 1
ATOM 658 O O . ASP A 1 91 ? 9.108 -14.651 -10.899 1.00 95.38 91 ASP A O 1
ATOM 662 N N . LEU A 1 92 ? 8.825 -15.497 -8.848 1.00 95.25 92 LEU A N 1
ATOM 663 C CA . LEU A 1 92 ? 7.830 -16.489 -9.247 1.00 95.25 92 LEU A CA 1
ATOM 664 C C . LEU A 1 92 ? 6.543 -15.837 -9.761 1.00 95.25 92 LEU A C 1
ATOM 666 O O . LEU A 1 92 ? 5.970 -16.301 -10.750 1.00 95.25 92 LEU A O 1
ATOM 670 N N . GLU A 1 93 ? 6.109 -14.737 -9.147 1.00 96.25 93 GLU A N 1
ATOM 671 C CA . GLU A 1 93 ? 4.984 -13.950 -9.653 1.00 96.25 93 GLU A CA 1
ATOM 672 C C . GLU A 1 93 ? 5.319 -13.300 -11.006 1.00 96.25 93 GLU A C 1
ATOM 674 O O . GLU A 1 93 ? 4.488 -13.321 -11.917 1.00 96.25 93 GLU A O 1
ATOM 679 N N . LEU A 1 94 ? 6.546 -12.798 -11.188 1.00 96.19 94 LEU A N 1
ATOM 680 C CA . LEU A 1 94 ? 6.995 -12.243 -12.467 1.00 96.19 94 LEU A CA 1
ATOM 681 C C . LEU A 1 94 ? 7.136 -13.311 -13.557 1.00 96.19 94 LEU A C 1
ATOM 683 O O . LEU A 1 94 ? 6.781 -13.042 -14.702 1.00 96.19 94 LEU A O 1
ATOM 687 N N . ARG A 1 95 ? 7.566 -14.535 -13.230 1.00 95.25 95 ARG A N 1
ATOM 688 C CA . ARG A 1 95 ? 7.565 -15.680 -14.163 1.00 95.25 95 ARG A CA 1
ATOM 689 C C . ARG A 1 95 ? 6.164 -16.016 -14.640 1.00 95.25 95 ARG A C 1
ATOM 691 O O . ARG A 1 95 ? 5.978 -16.255 -15.831 1.00 95.25 95 ARG A O 1
ATOM 698 N N . ALA A 1 96 ? 5.180 -15.988 -13.744 1.00 94.06 96 ALA A N 1
ATOM 699 C CA . ALA A 1 96 ? 3.785 -16.191 -14.117 1.00 94.06 96 ALA A CA 1
ATOM 700 C C . ALA A 1 96 ? 3.295 -15.090 -15.073 1.00 94.06 96 ALA A C 1
ATOM 702 O O . ALA A 1 96 ? 2.704 -15.391 -16.108 1.00 94.06 96 ALA A O 1
ATOM 703 N N . MET A 1 97 ? 3.607 -13.823 -14.783 1.00 94.88 97 MET A N 1
ATOM 704 C CA . MET A 1 97 ? 3.290 -12.699 -15.672 1.00 94.88 97 MET A CA 1
ATOM 705 C C . MET A 1 97 ? 3.981 -12.831 -17.034 1.00 94.88 97 MET A C 1
ATOM 707 O O . MET A 1 97 ? 3.339 -12.701 -18.076 1.00 94.88 97 MET A O 1
ATOM 711 N N . HIS A 1 98 ? 5.275 -13.138 -17.046 1.00 93.62 98 HIS A N 1
ATOM 712 C CA . HIS A 1 98 ? 6.044 -13.314 -18.270 1.00 93.62 98 HIS A CA 1
ATOM 713 C C . HIS A 1 98 ? 5.490 -14.464 -19.127 1.00 93.62 98 HIS A C 1
ATOM 715 O O . HIS A 1 98 ? 5.277 -14.291 -20.325 1.00 93.62 98 HIS A O 1
ATOM 721 N N . GLY A 1 99 ? 5.140 -15.599 -18.508 1.00 92.00 99 GLY A N 1
ATOM 722 C CA . GLY A 1 99 ? 4.496 -16.735 -19.178 1.00 92.00 99 GLY A CA 1
ATOM 723 C C . GLY A 1 99 ? 3.108 -16.423 -19.755 1.00 92.00 99 GLY A C 1
ATOM 724 O O . GLY A 1 99 ? 2.685 -17.062 -20.715 1.00 92.00 99 GLY A O 1
ATOM 725 N N . LEU A 1 100 ? 2.419 -15.405 -19.230 1.00 91.12 100 LEU A N 1
ATOM 726 C CA . LEU A 1 100 ? 1.164 -14.870 -19.778 1.00 91.12 100 LEU A CA 1
ATOM 727 C C . LEU A 1 100 ? 1.386 -13.823 -20.890 1.00 91.12 100 LEU A C 1
ATOM 729 O O . LEU A 1 100 ? 0.428 -13.194 -21.355 1.00 91.12 100 LEU A O 1
ATOM 733 N N . GLY A 1 101 ? 2.631 -13.623 -21.327 1.00 90.94 101 GLY A N 1
ATOM 734 C CA . GLY A 1 101 ? 2.993 -12.733 -22.428 1.00 90.94 101 GLY A CA 1
ATOM 735 C C . GLY A 1 101 ? 3.136 -11.263 -22.034 1.00 90.94 101 GLY A C 1
ATOM 736 O O . GLY A 1 101 ? 3.066 -10.397 -22.905 1.00 90.94 101 GLY A O 1
ATOM 737 N N . PHE A 1 102 ? 3.307 -10.954 -20.745 1.00 93.00 102 PHE A N 1
ATOM 738 C CA . PHE A 1 102 ? 3.645 -9.594 -20.330 1.00 93.00 102 PHE A CA 1
ATOM 739 C C . PHE A 1 102 ? 5.117 -9.285 -20.623 1.00 93.00 102 PHE A C 1
ATOM 741 O O . PHE A 1 102 ? 6.023 -9.983 -20.166 1.00 93.00 102 PHE A O 1
ATOM 748 N N . GLY A 1 103 ? 5.355 -8.181 -21.330 1.00 94.50 103 GLY A N 1
ATOM 749 C CA . GLY A 1 103 ? 6.645 -7.500 -21.293 1.00 94.50 103 GLY A CA 1
ATOM 750 C C . GLY A 1 103 ? 6.825 -6.813 -19.938 1.00 94.50 103 GLY A C 1
ATOM 751 O O . GLY A 1 103 ? 5.893 -6.167 -19.463 1.00 94.50 103 GLY A O 1
ATOM 752 N N . LEU A 1 104 ? 7.992 -6.951 -19.310 1.00 96.44 104 LEU A N 1
ATOM 753 C CA . LEU A 1 104 ? 8.226 -6.457 -17.952 1.00 96.44 104 LEU A CA 1
ATOM 754 C C . LEU A 1 104 ? 9.287 -5.355 -17.939 1.00 96.44 104 LEU A C 1
ATOM 756 O O . LEU A 1 104 ? 10.390 -5.523 -18.459 1.00 96.44 104 LEU A O 1
ATOM 760 N N . ILE A 1 105 ? 8.952 -4.236 -17.303 1.00 97.56 105 ILE A N 1
ATOM 761 C CA . ILE A 1 105 ? 9.878 -3.135 -17.019 1.00 97.56 105 ILE A CA 1
ATOM 762 C C . ILE A 1 105 ? 9.950 -2.998 -15.500 1.00 97.56 105 ILE A C 1
ATOM 764 O O . ILE A 1 105 ? 8.911 -2.897 -14.859 1.00 97.56 105 ILE A O 1
ATOM 768 N N . ALA A 1 106 ? 11.141 -2.989 -14.913 1.00 98.00 106 ALA A N 1
ATOM 769 C CA . ALA A 1 106 ? 11.338 -2.826 -13.479 1.00 98.00 106 ALA A CA 1
ATOM 770 C C . ALA A 1 106 ? 11.876 -1.425 -13.155 1.00 98.00 106 ALA A C 1
ATOM 772 O O . ALA A 1 106 ? 12.941 -1.042 -13.629 1.00 98.00 106 ALA A O 1
ATOM 773 N N . ALA A 1 107 ? 11.159 -0.673 -12.319 1.00 97.56 107 ALA A N 1
ATOM 774 C CA . ALA A 1 107 ? 11.553 0.645 -11.817 1.00 97.56 107 ALA A CA 1
ATOM 775 C C . ALA A 1 107 ? 11.388 0.673 -10.290 1.00 97.56 107 ALA A C 1
ATOM 777 O O . ALA A 1 107 ? 10.373 1.109 -9.751 1.00 97.56 107 ALA A O 1
ATOM 778 N N . LEU A 1 108 ? 12.379 0.125 -9.586 1.00 96.88 108 LEU A N 1
ATOM 779 C CA . LEU A 1 108 ? 12.252 -0.233 -8.167 1.00 96.88 108 LEU A CA 1
ATOM 780 C C . LEU A 1 108 ? 12.707 0.862 -7.189 1.00 96.88 108 LEU A C 1
ATOM 782 O O . LEU A 1 108 ? 12.508 0.719 -5.984 1.00 96.88 108 LEU A O 1
ATOM 786 N N . ALA A 1 109 ? 13.308 1.952 -7.675 1.00 96.69 109 ALA A N 1
ATOM 787 C CA . ALA A 1 109 ? 13.769 3.034 -6.809 1.00 96.69 109 ALA A CA 1
ATOM 788 C C . ALA A 1 109 ? 12.599 3.733 -6.089 1.00 96.69 109 ALA A C 1
ATOM 790 O O . ALA A 1 109 ? 11.522 3.922 -6.651 1.00 96.69 109 ALA A O 1
ATOM 791 N N . VAL A 1 110 ? 12.841 4.182 -4.853 1.00 95.25 110 VAL A N 1
ATOM 792 C CA . VAL A 1 110 ? 11.933 5.050 -4.084 1.00 95.25 110 VAL A CA 1
ATOM 793 C C . VAL A 1 110 ? 12.756 6.160 -3.409 1.00 95.25 110 VAL A C 1
ATOM 795 O O . VAL A 1 110 ? 13.017 6.112 -2.203 1.00 95.25 110 VAL A O 1
ATOM 798 N N . PRO A 1 111 ? 13.197 7.181 -4.168 1.00 94.94 111 PRO A N 1
ATOM 799 C CA . PRO A 1 111 ? 14.209 8.135 -3.703 1.00 94.94 111 PRO A CA 1
ATOM 800 C C . PRO A 1 111 ? 13.832 8.919 -2.445 1.00 94.94 111 PRO A C 1
ATOM 802 O O . PRO A 1 111 ? 14.694 9.220 -1.627 1.00 94.94 111 PRO A O 1
ATOM 805 N N . ARG A 1 112 ? 12.540 9.212 -2.252 1.00 90.19 112 ARG A N 1
ATOM 806 C CA . ARG A 1 112 ? 12.030 9.942 -1.077 1.00 90.19 112 ARG A CA 1
ATOM 807 C C . ARG A 1 112 ? 12.344 9.246 0.248 1.00 90.19 112 ARG A C 1
ATOM 809 O O . ARG A 1 112 ? 12.494 9.923 1.256 1.00 90.19 112 ARG A O 1
ATOM 816 N N . ILE A 1 113 ? 12.437 7.920 0.235 1.00 89.44 113 ILE A N 1
ATOM 817 C CA . ILE A 1 113 ? 12.836 7.119 1.393 1.00 89.44 113 ILE A CA 1
ATOM 818 C C . ILE A 1 113 ? 14.243 6.547 1.198 1.00 89.44 113 ILE A C 1
ATOM 820 O O . ILE A 1 113 ? 14.536 5.485 1.714 1.00 89.44 113 ILE A O 1
ATOM 824 N N . GLY A 1 114 ? 15.105 7.178 0.397 1.00 94.00 114 GLY A N 1
ATOM 825 C CA . GLY A 1 114 ? 16.506 6.768 0.257 1.00 94.00 114 GLY A CA 1
ATOM 826 C C . GLY A 1 114 ? 16.743 5.460 -0.506 1.00 94.00 114 GLY A C 1
ATOM 827 O O . GLY A 1 114 ? 17.846 4.919 -0.450 1.00 94.00 114 GLY A O 1
ATOM 828 N N . ARG A 1 115 ? 15.745 4.931 -1.233 1.00 96.38 115 ARG A N 1
ATOM 829 C CA . ARG A 1 115 ? 15.912 3.726 -2.066 1.00 96.38 115 ARG A CA 1
ATOM 830 C C . ARG A 1 115 ? 16.292 4.138 -3.483 1.00 96.38 115 ARG A C 1
ATOM 832 O O . ARG A 1 115 ? 15.529 4.844 -4.142 1.00 96.38 115 ARG A O 1
ATOM 839 N N . THR A 1 116 ? 17.453 3.701 -3.962 1.00 98.19 116 THR A N 1
ATOM 840 C CA . THR A 1 116 ? 17.941 4.009 -5.319 1.00 98.19 116 THR A CA 1
ATOM 841 C C . THR A 1 116 ? 18.444 2.754 -6.018 1.00 98.19 116 THR A C 1
ATOM 843 O O . THR A 1 116 ? 18.876 1.818 -5.356 1.00 98.19 116 THR A O 1
ATOM 846 N N . VAL A 1 117 ? 18.399 2.738 -7.348 1.00 98.38 117 VAL A N 1
ATOM 847 C CA . VAL A 1 117 ? 18.924 1.653 -8.181 1.00 98.38 117 VAL A CA 1
ATOM 848 C C . VAL A 1 117 ? 20.074 2.189 -9.024 1.00 98.38 117 VAL A C 1
ATOM 850 O O . VAL A 1 117 ? 19.921 3.206 -9.709 1.00 98.38 117 VAL A O 1
ATOM 853 N N . ARG A 1 118 ? 21.235 1.538 -8.929 1.00 98.25 118 ARG A N 1
ATOM 854 C CA . ARG A 1 118 ? 22.476 1.939 -9.602 1.00 98.25 118 ARG A CA 1
ATOM 855 C C . ARG A 1 118 ? 23.115 0.714 -10.236 1.00 98.25 118 ARG A C 1
ATOM 857 O O . ARG A 1 118 ? 23.443 -0.228 -9.522 1.00 98.25 118 ARG A O 1
ATOM 864 N N . SER A 1 119 ? 23.298 0.721 -11.551 1.00 97.75 119 SER A N 1
ATOM 865 C CA . SER A 1 119 ? 23.820 -0.429 -12.295 1.00 97.75 119 SER A CA 1
ATOM 866 C C . SER A 1 119 ? 23.058 -1.731 -11.990 1.00 97.75 119 SER A C 1
ATOM 868 O O . SER A 1 119 ? 23.666 -2.787 -11.844 1.00 97.75 119 SER A O 1
ATOM 870 N N . GLY A 1 120 ? 21.730 -1.654 -11.833 1.00 97.75 120 GLY A N 1
ATOM 871 C CA . GLY A 1 120 ? 20.883 -2.797 -11.468 1.00 97.75 120 GLY A CA 1
ATOM 872 C C . GLY A 1 120 ? 20.990 -3.262 -10.007 1.00 97.75 120 GLY A C 1
ATOM 873 O O . GLY A 1 120 ? 20.413 -4.291 -9.653 1.00 97.75 120 GLY A O 1
ATOM 874 N N . VAL A 1 121 ? 21.696 -2.526 -9.145 1.00 98.25 121 VAL A N 1
ATOM 875 C CA . VAL A 1 121 ? 21.853 -2.824 -7.714 1.00 98.25 121 VAL A CA 1
ATOM 876 C C . VAL A 1 121 ? 20.956 -1.914 -6.887 1.00 98.25 121 VAL A C 1
ATOM 878 O O . VAL A 1 121 ? 20.961 -0.695 -7.068 1.00 98.25 121 VAL A O 1
ATOM 881 N N . MET A 1 122 ? 20.186 -2.500 -5.970 1.00 98.06 122 MET A N 1
ATOM 882 C CA . MET A 1 122 ? 19.373 -1.758 -5.011 1.00 98.06 122 MET A CA 1
ATOM 883 C C . MET A 1 122 ? 20.250 -1.228 -3.875 1.00 98.06 122 MET A C 1
ATOM 885 O O . MET A 1 122 ? 21.007 -1.981 -3.261 1.00 98.06 122 MET A O 1
ATOM 889 N N . HIS A 1 123 ? 20.092 0.054 -3.562 1.00 98.06 123 HIS A N 1
ATOM 890 C CA . HIS A 1 123 ? 20.700 0.716 -2.416 1.00 98.06 123 HIS A CA 1
ATOM 891 C C . HIS A 1 123 ? 19.633 1.247 -1.461 1.00 98.06 123 HIS A C 1
ATOM 893 O O . HIS A 1 123 ? 18.649 1.846 -1.903 1.00 98.06 123 HIS A O 1
ATOM 899 N N . VAL A 1 124 ? 19.875 1.101 -0.161 1.00 96.62 124 VAL A N 1
ATOM 900 C CA . VAL A 1 124 ? 19.057 1.633 0.931 1.00 96.62 124 VAL A CA 1
ATOM 901 C C . VAL A 1 124 ? 19.904 2.620 1.719 1.00 96.62 124 VAL A C 1
ATOM 903 O O . VAL A 1 124 ? 20.890 2.236 2.336 1.00 96.62 124 VAL A O 1
ATOM 906 N N . ASP A 1 125 ? 19.541 3.900 1.658 1.00 95.62 125 ASP A N 1
ATOM 907 C CA . ASP A 1 125 ? 20.228 4.976 2.383 1.00 95.62 125 ASP A CA 1
ATOM 908 C C . ASP A 1 125 ? 21.742 5.039 2.064 1.00 95.62 125 ASP A C 1
ATOM 910 O O . ASP A 1 125 ? 22.568 5.426 2.883 1.00 95.62 125 ASP A O 1
ATOM 914 N N . GLY A 1 126 ? 22.098 4.666 0.825 1.00 95.12 126 GLY A N 1
ATOM 915 C CA . GLY A 1 126 ? 23.471 4.609 0.306 1.00 95.12 126 GLY A CA 1
ATOM 916 C C . GLY A 1 126 ? 24.108 3.218 0.356 1.00 95.12 126 GLY A C 1
ATOM 917 O O . GLY A 1 126 ? 24.918 2.897 -0.517 1.00 95.12 126 GLY A O 1
ATOM 918 N N . GLU A 1 127 ? 23.682 2.369 1.286 1.00 97.31 127 GLU A N 1
ATOM 919 C CA . GLU A 1 127 ? 24.216 1.020 1.478 1.00 97.31 127 GLU A CA 1
ATOM 920 C C . GLU A 1 127 ? 23.655 0.031 0.459 1.00 97.31 127 GLU A C 1
ATOM 922 O O . GLU A 1 127 ? 22.502 0.135 0.043 1.00 97.31 127 GLU A O 1
ATOM 927 N N . VAL A 1 128 ? 24.466 -0.940 0.039 1.00 97.81 128 VAL A N 1
ATOM 928 C CA . VAL A 1 128 ? 24.043 -1.977 -0.914 1.00 97.81 128 VAL A CA 1
ATOM 929 C C . VAL A 1 128 ? 23.081 -2.945 -0.228 1.00 97.81 128 VAL A C 1
ATOM 931 O O . VAL A 1 128 ? 23.429 -3.556 0.779 1.00 97.81 128 VAL A O 1
ATOM 934 N N . LEU A 1 129 ? 21.893 -3.128 -0.809 1.00 96.50 129 LEU A N 1
ATOM 935 C CA . LEU A 1 129 ? 20.974 -4.198 -0.421 1.00 96.50 129 LEU A CA 1
ATOM 936 C C . LEU A 1 129 ? 21.259 -5.487 -1.204 1.00 96.50 129 LEU A C 1
ATOM 938 O O . LEU A 1 129 ? 21.298 -6.563 -0.619 1.00 96.50 129 LEU A O 1
ATOM 942 N N . GLY A 1 130 ? 21.450 -5.377 -2.522 1.00 95.88 130 GLY A N 1
ATOM 943 C CA . GLY A 1 130 ? 21.695 -6.520 -3.405 1.00 95.88 130 GLY A CA 1
ATOM 944 C C . GLY A 1 130 ? 21.397 -6.213 -4.871 1.00 95.88 130 GLY A C 1
ATOM 945 O O . GLY A 1 130 ? 20.744 -5.211 -5.187 1.00 95.88 130 GLY A O 1
ATOM 946 N N . ALA A 1 131 ? 21.890 -7.057 -5.780 1.00 96.56 131 ALA A N 1
ATOM 947 C CA . ALA A 1 131 ? 21.559 -6.937 -7.194 1.00 96.56 131 ALA A CA 1
ATOM 948 C C . ALA A 1 131 ? 20.106 -7.365 -7.430 1.00 96.56 131 ALA A C 1
ATOM 950 O O . ALA A 1 131 ? 19.649 -8.387 -6.927 1.00 96.56 131 ALA A O 1
ATOM 951 N N . ILE A 1 132 ? 19.366 -6.594 -8.226 1.00 96.44 132 ILE A N 1
ATOM 952 C CA . ILE A 1 132 ? 17.968 -6.915 -8.547 1.00 96.44 132 ILE A CA 1
ATOM 953 C C . ILE A 1 132 ? 17.884 -8.223 -9.343 1.00 96.44 132 ILE A C 1
ATOM 955 O O . ILE A 1 132 ? 16.939 -8.983 -9.158 1.00 96.44 132 ILE A O 1
ATOM 959 N N . GLY A 1 133 ? 18.886 -8.508 -10.182 1.00 94.31 133 GLY A N 1
ATOM 960 C CA . GLY A 1 133 ? 18.980 -9.760 -10.938 1.00 94.31 133 GLY A CA 1
ATOM 961 C C . GLY A 1 133 ? 19.162 -11.014 -10.073 1.00 94.31 133 GLY A C 1
ATOM 962 O O . GLY A 1 133 ? 18.857 -12.102 -10.543 1.00 94.31 133 GLY A O 1
ATOM 963 N N . ASP A 1 134 ? 19.589 -10.876 -8.812 1.00 93.12 134 ASP A N 1
ATOM 964 C CA . ASP A 1 134 ? 19.660 -12.009 -7.875 1.00 93.12 134 ASP A CA 1
ATOM 965 C C . ASP A 1 134 ? 18.280 -12.334 -7.280 1.00 93.12 134 ASP A C 1
ATOM 967 O O . ASP A 1 134 ? 18.032 -13.450 -6.833 1.00 93.12 134 ASP A O 1
ATOM 971 N N . VAL A 1 135 ? 17.374 -11.350 -7.257 1.00 94.25 135 VAL A N 1
ATOM 972 C CA . VAL A 1 135 ? 15.990 -11.511 -6.785 1.00 94.25 135 VAL A CA 1
ATOM 973 C C . VAL A 1 135 ? 15.043 -11.840 -7.933 1.00 94.25 135 VAL A C 1
ATOM 975 O O . VAL A 1 135 ? 14.022 -12.476 -7.707 1.00 94.25 135 VAL A O 1
ATOM 978 N N . ILE A 1 136 ? 15.347 -11.382 -9.147 1.00 93.12 136 ILE A N 1
ATOM 979 C CA . ILE A 1 136 ? 14.571 -11.624 -10.362 1.00 93.12 136 ILE A CA 1
ATOM 980 C C . ILE A 1 136 ? 15.457 -12.418 -11.322 1.00 93.12 136 ILE A C 1
ATOM 982 O O . ILE A 1 136 ? 16.220 -11.846 -12.097 1.00 93.12 136 ILE A O 1
ATOM 986 N N . GLU A 1 137 ? 15.333 -13.739 -11.274 1.00 92.06 137 GLU A N 1
ATOM 987 C CA . GLU A 1 137 ? 16.173 -14.680 -12.020 1.00 92.06 137 GLU A CA 1
ATOM 988 C C . GLU A 1 137 ? 15.762 -14.820 -13.498 1.00 92.06 137 GLU A C 1
ATOM 990 O O . GLU A 1 137 ? 16.434 -15.487 -14.291 1.00 92.06 137 GLU A O 1
ATOM 995 N N . LEU A 1 138 ? 14.638 -14.219 -13.894 1.00 92.69 138 LEU A N 1
ATOM 996 C CA . LEU A 1 138 ? 14.285 -14.072 -15.303 1.00 92.69 138 LEU A CA 1
ATOM 997 C C . LEU A 1 138 ? 15.382 -13.306 -16.069 1.00 92.69 138 LEU A C 1
ATOM 999 O O . LEU A 1 138 ? 15.944 -12.345 -15.536 1.00 92.69 138 LEU A O 1
ATOM 1003 N N . PRO A 1 139 ? 15.652 -13.663 -17.344 1.00 95.56 139 PRO A N 1
ATOM 1004 C CA . PRO A 1 139 ? 16.603 -12.933 -18.174 1.00 95.56 139 PRO A CA 1
ATOM 1005 C C . PRO A 1 139 ? 16.316 -11.431 -18.155 1.00 95.56 139 PRO A C 1
ATOM 1007 O O . PRO A 1 139 ? 15.206 -10.994 -18.468 1.00 95.56 139 PRO A O 1
ATOM 1010 N N . SER A 1 140 ? 17.313 -10.637 -17.777 1.00 96.56 140 SER A N 1
ATOM 1011 C CA . SER A 1 140 ? 17.156 -9.200 -17.575 1.00 96.56 140 SER A CA 1
ATOM 1012 C C . SER A 1 140 ? 18.319 -8.409 -18.162 1.00 96.56 140 SER A C 1
ATOM 1014 O O . SER A 1 140 ? 19.435 -8.907 -18.316 1.00 96.56 140 SER A O 1
ATOM 1016 N N . ILE A 1 141 ? 18.034 -7.160 -18.523 1.00 97.81 141 ILE A N 1
ATOM 1017 C CA . ILE A 1 141 ? 19.005 -6.188 -19.019 1.00 97.81 141 ILE A CA 1
ATOM 1018 C C . ILE A 1 141 ? 18.863 -4.922 -18.185 1.00 97.81 141 ILE A C 1
ATOM 1020 O O . ILE A 1 141 ? 17.763 -4.393 -18.014 1.00 97.81 141 ILE A O 1
ATOM 1024 N N . VAL A 1 142 ? 19.988 -4.414 -17.685 1.00 98.50 142 VAL A N 1
ATOM 1025 C CA . VAL A 1 142 ? 20.026 -3.130 -16.984 1.00 98.50 142 VAL A CA 1
ATOM 1026 C C . VAL A 1 142 ? 19.958 -1.994 -17.999 1.00 98.50 142 VAL A C 1
ATOM 1028 O O . VAL A 1 142 ? 20.765 -1.920 -18.926 1.00 98.50 142 VAL A O 1
ATOM 1031 N N . ILE A 1 143 ? 19.014 -1.081 -17.792 1.00 98.69 143 ILE A N 1
ATOM 1032 C CA . ILE A 1 143 ? 18.920 0.198 -18.487 1.00 98.69 143 ILE A CA 1
ATOM 1033 C C . ILE A 1 143 ? 19.633 1.232 -17.609 1.00 98.69 143 ILE A C 1
ATOM 1035 O O . ILE A 1 143 ? 19.080 1.658 -16.590 1.00 98.69 143 ILE A O 1
ATOM 1039 N N . PRO A 1 144 ? 20.873 1.620 -17.958 1.00 98.50 144 PRO A N 1
ATOM 1040 C CA . PRO A 1 144 ? 21.693 2.451 -17.091 1.00 98.50 144 PRO A CA 1
ATOM 1041 C C . PRO A 1 144 ? 21.113 3.860 -16.982 1.00 98.50 144 PRO A C 1
ATOM 1043 O O . PRO A 1 144 ? 20.482 4.364 -17.915 1.00 98.50 144 PRO A O 1
ATOM 1046 N N . LEU A 1 145 ? 21.406 4.544 -15.875 1.00 98.56 145 LEU A N 1
ATOM 1047 C CA . LEU A 1 145 ? 20.836 5.865 -15.578 1.00 98.56 145 LEU A CA 1
ATOM 1048 C C . LEU A 1 145 ? 21.041 6.898 -16.703 1.00 98.56 145 LEU A C 1
ATOM 1050 O O . LEU A 1 145 ? 20.165 7.720 -16.967 1.00 98.56 145 LEU A O 1
ATOM 1054 N N . GLY A 1 146 ? 22.183 6.845 -17.397 1.00 98.50 146 GLY A N 1
ATOM 1055 C CA . GLY A 1 146 ? 22.453 7.713 -18.546 1.00 98.50 146 GLY A CA 1
ATOM 1056 C C . GLY A 1 146 ? 21.482 7.497 -19.712 1.00 98.50 146 GLY A C 1
ATOM 1057 O O . GLY A 1 146 ? 21.082 8.462 -20.354 1.00 98.50 146 GLY A O 1
ATOM 1058 N N . VAL A 1 147 ? 21.049 6.254 -19.947 1.00 98.62 147 VAL A N 1
ATOM 1059 C CA . VAL A 1 147 ? 20.031 5.928 -20.957 1.00 98.62 147 VAL A CA 1
ATOM 1060 C C . VAL A 1 147 ? 18.647 6.346 -20.471 1.00 98.62 147 VAL A C 1
ATOM 1062 O O . VAL A 1 147 ? 17.911 6.946 -21.253 1.00 98.62 147 VAL A O 1
ATOM 1065 N N . VAL A 1 148 ? 18.327 6.118 -19.188 1.00 98.50 148 VAL A N 1
ATOM 1066 C CA . VAL A 1 148 ? 17.066 6.569 -18.564 1.00 98.50 148 VAL A CA 1
ATOM 1067 C C . VAL A 1 148 ? 16.848 8.069 -18.746 1.00 98.50 148 VAL A C 1
ATOM 1069 O O . VAL A 1 148 ? 15.755 8.494 -19.098 1.00 98.50 148 VAL A O 1
ATOM 1072 N N . ARG A 1 149 ? 17.904 8.873 -18.604 1.00 98.44 149 ARG A N 1
ATOM 1073 C CA . ARG A 1 149 ? 17.855 10.337 -18.751 1.00 98.44 149 ARG A CA 1
ATOM 1074 C C . ARG A 1 149 ? 18.018 10.848 -20.183 1.00 98.44 149 ARG A C 1
ATOM 1076 O O . ARG A 1 149 ? 18.205 12.046 -20.385 1.00 98.44 149 ARG A O 1
ATOM 1083 N N . SER A 1 150 ? 17.981 9.968 -21.179 1.00 98.19 150 SER A N 1
ATOM 1084 C CA . SER A 1 150 ? 18.225 10.320 -22.579 1.00 98.19 150 SER A CA 1
ATOM 1085 C C . SER A 1 150 ? 16.992 10.117 -23.456 1.00 98.19 150 SER A C 1
ATOM 1087 O O . SER A 1 150 ? 16.067 9.381 -23.116 1.00 98.19 150 SER A O 1
ATOM 1089 N N . ALA A 1 151 ? 17.033 10.679 -24.665 1.00 97.00 151 ALA A N 1
ATOM 1090 C CA . ALA A 1 151 ? 16.038 10.415 -25.704 1.00 97.00 151 ALA A CA 1
ATOM 1091 C C . ALA A 1 151 ? 15.998 8.938 -26.161 1.00 97.00 151 ALA A C 1
ATOM 1093 O O . ALA A 1 151 ? 15.057 8.528 -26.839 1.00 97.00 151 ALA A O 1
ATOM 1094 N N . HIS A 1 152 ? 16.995 8.123 -25.793 1.00 97.62 152 HIS A N 1
ATOM 1095 C CA . HIS A 1 152 ? 17.077 6.712 -26.171 1.00 97.62 152 HIS A CA 1
ATOM 1096 C C . HIS A 1 152 ? 16.301 5.774 -25.240 1.00 97.62 152 HIS A C 1
ATOM 1098 O O . HIS A 1 152 ? 16.188 4.592 -25.566 1.00 97.62 152 HIS A O 1
ATOM 1104 N N . LEU A 1 153 ? 15.735 6.264 -24.126 1.00 97.94 153 LEU A N 1
ATOM 1105 C CA . LEU A 1 153 ? 15.021 5.427 -23.155 1.00 97.94 153 LEU A CA 1
ATOM 1106 C C . LEU A 1 153 ? 13.944 4.560 -23.824 1.00 97.94 153 LEU A C 1
ATOM 1108 O O . LEU A 1 153 ? 13.943 3.344 -23.651 1.00 97.94 153 LEU A O 1
ATOM 1112 N N . ARG A 1 154 ? 13.069 5.152 -24.649 1.00 96.50 154 ARG A N 1
ATOM 1113 C CA . ARG A 1 154 ? 11.999 4.402 -25.330 1.00 96.50 154 ARG A CA 1
ATOM 1114 C C . ARG A 1 154 ? 12.546 3.265 -26.191 1.00 96.50 154 ARG A C 1
ATOM 1116 O O . ARG A 1 154 ? 12.041 2.150 -26.114 1.00 96.50 154 ARG A O 1
ATOM 1123 N N . ALA A 1 155 ? 13.571 3.543 -26.994 1.00 96.75 155 ALA A N 1
ATOM 1124 C CA . ALA A 1 155 ? 14.181 2.544 -27.866 1.00 96.75 155 ALA A CA 1
ATOM 1125 C C . ALA A 1 155 ? 14.854 1.421 -27.060 1.00 96.75 155 ALA A C 1
ATOM 1127 O O . ALA A 1 155 ? 14.721 0.253 -27.413 1.00 96.75 155 ALA A O 1
ATOM 1128 N N . ALA A 1 156 ? 15.522 1.762 -25.954 1.00 97.88 156 ALA A N 1
ATOM 1129 C CA . ALA A 1 156 ? 16.163 0.790 -25.077 1.00 97.88 156 ALA A CA 1
ATOM 1130 C C . ALA A 1 156 ? 15.143 -0.136 -24.393 1.00 97.88 156 ALA A C 1
ATOM 1132 O O . ALA A 1 156 ? 15.338 -1.351 -24.394 1.00 97.88 156 ALA A O 1
ATOM 1133 N N . LEU A 1 157 ? 14.032 0.412 -23.879 1.00 97.00 157 LEU A N 1
ATOM 1134 C CA . LEU A 1 157 ? 12.956 -0.396 -23.294 1.00 97.00 157 LEU A CA 1
ATOM 1135 C C . LEU A 1 157 ? 12.320 -1.317 -24.334 1.00 97.00 157 LEU A C 1
ATOM 1137 O O . LEU A 1 157 ? 12.185 -2.507 -24.080 1.00 97.00 157 LEU A O 1
ATOM 1141 N N . VAL A 1 158 ? 11.971 -0.801 -25.517 1.00 95.81 158 VAL A N 1
ATOM 1142 C CA . VAL A 1 158 ? 11.388 -1.624 -26.591 1.00 95.81 158 VAL A CA 1
ATOM 1143 C C . VAL A 1 158 ? 12.339 -2.752 -26.997 1.00 95.81 158 VAL A C 1
ATOM 1145 O O . VAL A 1 158 ? 11.906 -3.896 -27.061 1.00 95.81 158 VAL A O 1
ATOM 1148 N N . SER A 1 159 ? 13.632 -2.461 -27.168 1.00 96.62 159 SER A N 1
ATOM 1149 C CA . SER A 1 159 ? 14.648 -3.464 -27.512 1.00 96.62 159 SER A CA 1
ATOM 1150 C C . SER A 1 159 ? 14.762 -4.576 -26.461 1.00 96.62 159 SER A C 1
ATOM 1152 O O . SER A 1 159 ? 14.718 -5.758 -26.801 1.00 96.62 159 SER A O 1
ATOM 1154 N N . ALA A 1 160 ? 14.835 -4.221 -25.172 1.00 96.69 160 ALA A N 1
ATOM 1155 C CA . ALA A 1 160 ? 14.888 -5.202 -24.086 1.00 96.69 160 ALA A CA 1
ATOM 1156 C C . ALA A 1 160 ? 13.636 -6.092 -24.060 1.00 96.69 160 ALA A C 1
ATOM 1158 O O . ALA A 1 160 ? 13.723 -7.314 -23.909 1.00 96.69 160 ALA A O 1
ATOM 1159 N N . LEU A 1 161 ? 12.474 -5.475 -24.262 1.00 94.69 161 LEU A N 1
ATOM 1160 C CA . LEU A 1 161 ? 11.204 -6.172 -24.291 1.00 94.69 161 LEU A CA 1
ATOM 1161 C C . LEU A 1 161 ? 11.021 -7.061 -25.540 1.00 94.69 161 LEU A C 1
ATOM 1163 O O . LEU A 1 161 ? 10.323 -8.070 -25.453 1.00 94.69 161 LEU A O 1
ATOM 1167 N N . ASP A 1 162 ? 11.592 -6.701 -26.693 1.00 94.88 162 ASP A N 1
ATOM 1168 C CA . ASP A 1 162 ? 11.588 -7.517 -27.922 1.00 94.88 162 ASP A CA 1
ATOM 1169 C C . ASP A 1 162 ? 12.542 -8.711 -27.812 1.00 94.88 162 ASP A C 1
ATOM 1171 O O . ASP A 1 162 ? 12.262 -9.787 -28.338 1.00 94.88 162 ASP A O 1
ATOM 1175 N N . ALA A 1 163 ? 13.629 -8.556 -27.052 1.00 95.50 163 ALA A N 1
ATOM 1176 C CA . ALA A 1 163 ? 14.529 -9.647 -26.687 1.00 95.50 163 ALA A CA 1
ATOM 1177 C C . ALA A 1 163 ? 13.925 -10.618 -25.650 1.00 95.50 163 ALA A C 1
ATOM 1179 O O . ALA A 1 163 ? 14.584 -11.579 -25.257 1.00 95.50 163 ALA A O 1
ATOM 1180 N N . GLY A 1 164 ? 12.695 -10.371 -25.178 1.00 93.69 164 GLY A N 1
ATOM 1181 C CA . GLY A 1 164 ? 12.041 -11.184 -24.150 1.00 93.69 164 GLY A CA 1
ATOM 1182 C C . GLY A 1 164 ? 12.670 -11.045 -22.761 1.00 93.69 164 GLY A C 1
ATOM 1183 O O . GLY A 1 164 ? 12.468 -11.910 -21.914 1.00 93.69 164 GLY A O 1
ATOM 1184 N N . THR A 1 165 ? 13.430 -9.974 -22.519 1.00 95.94 165 THR A N 1
ATOM 1185 C CA . THR A 1 165 ? 14.094 -9.719 -21.234 1.00 95.94 165 THR A CA 1
ATOM 1186 C C . THR A 1 165 ? 13.327 -8.711 -20.386 1.00 95.94 165 THR A C 1
ATOM 1188 O O . THR A 1 165 ? 12.557 -7.894 -20.897 1.00 95.94 165 THR A O 1
ATOM 1191 N N . ILE A 1 166 ? 13.559 -8.742 -19.076 1.00 96.88 166 ILE A N 1
ATOM 1192 C CA . ILE A 1 166 ? 13.108 -7.691 -18.164 1.00 96.88 166 ILE A CA 1
ATOM 1193 C C . ILE A 1 166 ? 14.047 -6.494 -18.284 1.00 96.88 166 ILE A C 1
ATOM 1195 O O . ILE A 1 166 ? 15.254 -6.624 -18.087 1.00 96.88 166 ILE A O 1
ATOM 1199 N N . ALA A 1 167 ? 13.494 -5.312 -18.545 1.00 97.94 167 ALA A N 1
ATOM 1200 C CA . ALA A 1 167 ? 14.257 -4.070 -18.519 1.00 97.94 167 ALA A CA 1
ATOM 1201 C C . ALA A 1 167 ? 14.355 -3.541 -17.079 1.00 97.94 167 ALA A C 1
ATOM 1203 O O . ALA A 1 167 ? 13.368 -3.032 -16.552 1.00 97.94 167 ALA A O 1
ATOM 1204 N N . ILE A 1 168 ? 15.517 -3.649 -16.433 1.00 98.31 168 ILE A N 1
ATOM 1205 C CA . ILE A 1 168 ? 15.754 -3.112 -15.083 1.00 98.31 168 ILE A CA 1
ATOM 1206 C C . ILE A 1 168 ? 16.267 -1.679 -15.204 1.00 98.31 168 ILE A C 1
ATOM 1208 O O . ILE A 1 168 ? 17.423 -1.456 -15.553 1.00 98.31 168 ILE A O 1
ATOM 1212 N N . CYS A 1 169 ? 15.416 -0.701 -14.917 1.00 98.50 169 CYS A N 1
ATOM 1213 C CA . CYS A 1 169 ? 15.768 0.711 -14.968 1.00 98.50 169 CYS A CA 1
ATOM 1214 C C . CYS A 1 169 ? 16.498 1.151 -13.698 1.00 98.50 169 CYS A C 1
ATOM 1216 O O . CYS A 1 169 ? 15.967 1.044 -12.589 1.00 98.50 169 CYS A O 1
ATOM 1218 N N . ASP A 1 170 ? 17.678 1.738 -13.877 1.00 98.62 170 ASP A N 1
ATOM 1219 C CA . ASP A 1 170 ? 18.302 2.540 -12.831 1.00 98.62 170 ASP A CA 1
ATOM 1220 C C . ASP A 1 170 ? 17.436 3.760 -12.485 1.00 98.62 170 ASP A C 1
ATOM 1222 O O . ASP A 1 170 ? 16.734 4.322 -13.328 1.00 98.62 170 ASP A O 1
ATOM 1226 N N . GLY A 1 171 ? 17.530 4.222 -11.241 1.00 98.06 171 GLY A N 1
ATOM 1227 C CA . GLY A 1 171 ? 16.778 5.381 -10.780 1.00 98.06 171 GLY A CA 1
ATOM 1228 C C . GLY A 1 171 ? 17.312 5.903 -9.457 1.00 98.06 171 GLY A C 1
ATOM 1229 O O . GLY A 1 171 ? 17.536 5.140 -8.519 1.00 98.06 171 GLY A O 1
ATOM 1230 N N . GLN A 1 172 ? 17.521 7.214 -9.365 1.00 98.06 172 GLN A N 1
ATOM 1231 C CA . GLN A 1 172 ? 18.044 7.856 -8.154 1.00 98.06 172 GLN A CA 1
ATOM 1232 C C . GLN A 1 172 ? 17.178 9.022 -7.674 1.00 98.06 172 GLN A C 1
ATOM 1234 O O . GLN A 1 172 ? 17.317 9.462 -6.538 1.00 98.06 172 GLN A O 1
ATOM 1239 N N . THR A 1 173 ? 16.281 9.521 -8.522 1.00 97.50 173 THR A N 1
ATOM 1240 C CA . THR A 1 173 ? 15.424 10.684 -8.280 1.00 97.50 173 THR A CA 1
ATOM 1241 C C . THR A 1 173 ? 13.999 10.405 -8.746 1.00 97.50 173 THR A C 1
ATOM 1243 O O . THR A 1 173 ? 13.773 9.509 -9.558 1.00 97.50 173 THR A O 1
ATOM 1246 N N . GLN A 1 174 ? 13.026 11.163 -8.232 1.00 96.25 174 GLN A N 1
ATOM 1247 C CA . GLN A 1 174 ? 11.633 11.032 -8.671 1.00 96.25 174 GLN A CA 1
ATOM 1248 C C . GLN A 1 174 ? 11.504 11.259 -10.187 1.00 96.25 174 GLN A C 1
ATOM 1250 O O . GLN A 1 174 ? 10.824 10.495 -10.860 1.00 96.25 174 GLN A O 1
ATOM 1255 N N . SER A 1 175 ? 12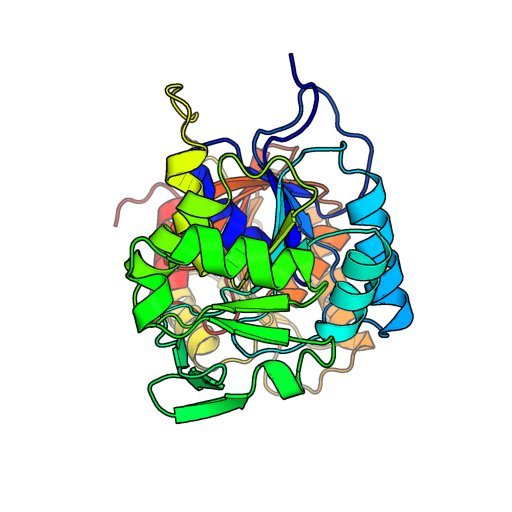.251 12.221 -10.735 1.00 97.44 175 SER A N 1
ATOM 1256 C CA . SER A 1 175 ? 12.271 12.507 -12.172 1.00 97.44 175 SER A CA 1
ATOM 1257 C C . SER A 1 175 ? 12.743 11.327 -13.026 1.00 97.44 175 SER A C 1
ATOM 1259 O O . SER A 1 175 ? 12.288 11.188 -14.156 1.00 97.44 175 SER A O 1
ATOM 1261 N N . ASP A 1 176 ? 13.606 10.448 -12.503 1.00 98.12 176 ASP A N 1
ATOM 1262 C CA . ASP A 1 176 ? 14.007 9.232 -13.227 1.00 98.12 176 ASP A CA 1
ATOM 1263 C C . ASP A 1 176 ? 12.820 8.269 -13.387 1.00 98.12 176 ASP A C 1
ATOM 1265 O O . ASP A 1 176 ? 12.627 7.685 -14.452 1.00 98.12 176 ASP A O 1
ATOM 1269 N N . LEU A 1 177 ? 11.990 8.139 -12.346 1.00 97.50 177 LEU A N 1
ATOM 1270 C CA . LEU A 1 177 ? 10.774 7.323 -12.381 1.00 97.50 177 LEU A CA 1
ATOM 1271 C C . LEU A 1 177 ? 9.720 7.938 -13.309 1.00 97.50 177 LEU A C 1
ATOM 1273 O O . LEU A 1 177 ? 9.078 7.214 -14.068 1.00 97.50 177 LEU A O 1
ATOM 1277 N N . ASP A 1 178 ? 9.589 9.267 -13.298 1.00 96.75 178 ASP A N 1
ATOM 1278 C CA . ASP A 1 178 ? 8.664 10.001 -14.167 1.00 96.75 178 ASP A CA 1
ATOM 1279 C C . ASP A 1 178 ? 9.015 9.801 -15.654 1.00 96.75 178 ASP A C 1
ATOM 1281 O O . ASP A 1 178 ? 8.127 9.589 -16.483 1.00 96.75 178 ASP A O 1
ATOM 1285 N N . LEU A 1 179 ? 10.311 9.776 -15.994 1.00 97.00 179 LEU A N 1
ATOM 1286 C CA . LEU A 1 179 ? 10.784 9.458 -17.345 1.00 97.00 179 LEU A CA 1
ATOM 1287 C C . LEU A 1 179 ? 10.384 8.039 -17.766 1.00 97.00 179 LEU A C 1
ATOM 1289 O O . LEU A 1 179 ? 9.853 7.859 -18.863 1.00 97.00 179 LEU A O 1
ATOM 1293 N N . VAL A 1 180 ? 10.566 7.038 -16.898 1.00 96.75 180 VAL A N 1
ATOM 1294 C CA . VAL A 1 180 ? 10.138 5.655 -17.180 1.00 96.75 180 VAL A CA 1
ATOM 1295 C C . VAL A 1 180 ? 8.618 5.566 -17.341 1.00 96.75 180 VAL A C 1
ATOM 1297 O O . VAL A 1 180 ? 8.144 4.956 -18.300 1.00 96.75 180 VAL A O 1
ATOM 1300 N N . ALA A 1 181 ? 7.848 6.215 -16.464 1.00 94.94 181 ALA A N 1
ATOM 1301 C CA . ALA A 1 181 ? 6.388 6.241 -16.538 1.00 94.94 181 ALA A CA 1
ATOM 1302 C C . ALA A 1 181 ? 5.879 6.863 -17.847 1.00 94.94 181 ALA A C 1
ATOM 1304 O O . ALA A 1 181 ? 4.945 6.336 -18.451 1.00 94.94 181 ALA A O 1
ATOM 1305 N N . SER A 1 182 ? 6.528 7.927 -18.333 1.00 92.69 182 SER A N 1
ATOM 1306 C CA . SER A 1 182 ? 6.149 8.590 -19.588 1.00 92.69 182 SER A CA 1
ATOM 1307 C C . SER A 1 182 ? 6.221 7.666 -20.810 1.00 92.69 182 SER A C 1
ATOM 1309 O O . SER A 1 182 ? 5.436 7.815 -21.744 1.00 92.69 182 SER A O 1
ATOM 1311 N N . VAL A 1 183 ? 7.122 6.676 -20.793 1.00 91.31 183 VAL A N 1
ATOM 1312 C CA . VAL A 1 183 ? 7.282 5.719 -21.896 1.00 91.31 183 VAL A CA 1
ATOM 1313 C C . VAL A 1 183 ? 6.188 4.658 -21.895 1.00 91.31 183 VAL A C 1
ATOM 1315 O O . VAL A 1 183 ? 5.871 4.142 -22.964 1.00 91.31 183 VAL A O 1
ATOM 1318 N N . LEU A 1 184 ? 5.585 4.349 -20.740 1.00 86.19 184 LEU A N 1
ATOM 1319 C CA . LEU A 1 184 ? 4.487 3.378 -20.649 1.00 86.19 184 LEU A CA 1
ATOM 1320 C C . LEU A 1 184 ? 3.272 3.825 -21.474 1.00 86.19 184 LEU A C 1
ATOM 1322 O O . LEU A 1 184 ? 2.551 2.994 -22.029 1.00 86.19 184 LEU A O 1
ATOM 1326 N N . VAL A 1 185 ? 3.072 5.139 -21.598 1.00 79.06 185 VAL A N 1
ATOM 1327 C CA . VAL A 1 185 ? 2.020 5.723 -22.429 1.00 79.06 185 VAL A CA 1
ATOM 1328 C C . VAL A 1 185 ? 2.362 5.521 -23.908 1.00 79.06 185 VAL A C 1
ATOM 1330 O O . VAL A 1 185 ? 3.404 5.945 -24.407 1.00 79.06 185 VAL A O 1
ATOM 1333 N N . GLY A 1 186 ? 1.464 4.858 -24.637 1.00 76.12 186 GLY A N 1
ATOM 1334 C CA . GLY A 1 186 ? 1.618 4.617 -26.075 1.00 76.12 186 GLY A CA 1
ATOM 1335 C C . GLY A 1 186 ? 2.478 3.403 -26.438 1.00 76.12 186 GLY A C 1
ATOM 1336 O O . GLY A 1 186 ? 2.895 3.279 -27.592 1.00 76.12 186 GLY A O 1
ATOM 1337 N N . LEU A 1 187 ? 2.774 2.506 -25.491 1.00 81.56 187 LEU A N 1
ATOM 1338 C CA . LEU A 1 187 ? 3.213 1.152 -25.839 1.00 81.56 187 LEU A CA 1
ATOM 1339 C C . LEU A 1 187 ? 1.988 0.335 -26.265 1.00 81.56 187 LEU A C 1
ATOM 1341 O O . LEU A 1 187 ? 1.133 0.010 -25.448 1.00 81.56 187 LEU A O 1
ATOM 1345 N N . GLU A 1 188 ? 1.913 -0.034 -27.543 1.00 79.69 188 GLU A N 1
ATOM 1346 C CA . GLU A 1 188 ? 0.853 -0.895 -28.096 1.00 79.69 188 GLU A CA 1
ATOM 1347 C C . GLU A 1 188 ? 1.120 -2.378 -27.792 1.00 79.69 188 GLU A C 1
ATOM 1349 O O . GLU A 1 188 ? 1.162 -3.236 -28.671 1.00 79.69 188 GLU A O 1
ATOM 1354 N N . ARG A 1 189 ? 1.404 -2.683 -26.525 1.00 80.88 189 ARG A N 1
ATOM 1355 C CA . ARG A 1 189 ? 1.868 -3.994 -26.073 1.00 80.88 189 ARG A CA 1
ATOM 1356 C C . ARG A 1 189 ? 1.297 -4.319 -24.702 1.00 80.88 189 ARG A C 1
ATOM 1358 O O . ARG A 1 189 ? 1.068 -3.429 -23.888 1.00 80.88 189 ARG A O 1
ATOM 1365 N N . ARG A 1 190 ? 1.160 -5.613 -24.405 1.00 87.69 190 ARG A N 1
ATOM 1366 C CA . ARG A 1 190 ? 0.852 -6.082 -23.051 1.00 87.69 190 ARG A CA 1
ATOM 1367 C C . ARG A 1 190 ? 2.096 -5.911 -22.173 1.00 87.69 190 ARG A C 1
ATOM 1369 O O . ARG A 1 190 ? 2.995 -6.746 -22.201 1.00 87.69 190 ARG A O 1
ATOM 1376 N N . VAL A 1 191 ? 2.176 -4.798 -21.452 1.00 90.56 191 VAL A N 1
ATOM 1377 C CA . VAL A 1 191 ? 3.315 -4.453 -20.588 1.00 90.56 191 VAL A CA 1
ATOM 1378 C C . VAL A 1 191 ? 2.853 -4.356 -19.144 1.00 90.56 191 VAL A C 1
ATOM 1380 O O . VAL A 1 191 ? 1.762 -3.855 -18.868 1.00 90.56 191 VAL A O 1
ATOM 1383 N N . ALA A 1 192 ? 3.700 -4.823 -18.232 1.00 94.56 192 ALA A N 1
ATOM 1384 C CA . ALA A 1 192 ? 3.573 -4.531 -16.819 1.00 94.56 192 ALA A CA 1
ATOM 1385 C C . ALA A 1 192 ? 4.803 -3.783 -16.302 1.00 94.56 192 ALA A C 1
ATOM 1387 O O . ALA A 1 192 ? 5.944 -4.148 -16.601 1.00 94.56 192 ALA A O 1
ATOM 1388 N N . ILE A 1 193 ? 4.558 -2.753 -15.495 1.00 96.75 193 ILE A N 1
ATOM 1389 C CA . ILE A 1 193 ? 5.597 -2.123 -14.687 1.00 96.75 193 ILE A CA 1
ATOM 1390 C C . ILE A 1 193 ? 5.720 -2.876 -13.361 1.00 96.75 193 ILE A C 1
ATOM 1392 O O . ILE A 1 193 ? 4.724 -3.140 -12.695 1.00 96.75 193 ILE A O 1
ATOM 1396 N N . VAL A 1 194 ? 6.940 -3.225 -12.977 1.00 97.75 194 VAL A N 1
ATOM 1397 C CA . VAL A 1 194 ? 7.294 -3.819 -11.689 1.00 97.75 194 VAL A CA 1
ATOM 1398 C C . VAL A 1 194 ? 7.952 -2.731 -10.858 1.00 97.75 194 VAL A C 1
ATOM 1400 O O . VAL A 1 194 ? 9.037 -2.257 -11.196 1.00 97.75 194 VAL A O 1
ATOM 1403 N N . ALA A 1 195 ? 7.296 -2.285 -9.794 1.00 97.31 195 ALA A N 1
ATOM 1404 C CA . ALA A 1 195 ? 7.788 -1.143 -9.032 1.00 97.31 195 ALA A CA 1
ATOM 1405 C C . ALA A 1 195 ? 7.401 -1.195 -7.550 1.00 97.31 195 ALA A C 1
ATOM 1407 O O . ALA A 1 195 ? 6.525 -1.950 -7.129 1.00 97.31 195 ALA A O 1
ATOM 1408 N N . ALA A 1 196 ? 8.080 -0.381 -6.749 1.00 94.38 196 ALA A N 1
ATOM 1409 C CA . ALA A 1 196 ? 7.702 -0.117 -5.368 1.00 94.38 196 ALA A CA 1
ATOM 1410 C C . ALA A 1 196 ? 6.764 1.100 -5.277 1.00 94.38 196 ALA A C 1
ATOM 1412 O O . ALA A 1 196 ? 6.615 1.862 -6.232 1.00 94.38 196 ALA A O 1
ATOM 1413 N N . GLY A 1 197 ? 6.149 1.309 -4.107 1.00 89.06 197 GLY A N 1
ATOM 1414 C CA . GLY A 1 197 ? 4.977 2.179 -3.932 1.00 89.06 197 GLY A CA 1
ATOM 1415 C C . GLY A 1 197 ? 5.123 3.590 -4.499 1.00 89.06 197 GLY A C 1
ATOM 1416 O O . GLY A 1 197 ? 4.208 4.084 -5.156 1.00 89.06 197 GLY A O 1
ATOM 1417 N N . GLY A 1 198 ? 6.309 4.193 -4.366 1.00 86.00 198 GLY A N 1
ATOM 1418 C CA . GLY A 1 198 ? 6.595 5.538 -4.871 1.00 86.00 198 GLY A CA 1
ATOM 1419 C C . GLY A 1 198 ? 6.391 5.742 -6.376 1.00 86.00 198 GLY A C 1
ATOM 1420 O O . GLY A 1 198 ? 6.109 6.868 -6.783 1.00 86.00 198 GLY A O 1
ATOM 1421 N N . PHE A 1 199 ? 6.451 4.688 -7.197 1.00 95.12 199 PHE A N 1
ATOM 1422 C CA . PHE A 1 199 ? 6.211 4.797 -8.642 1.00 95.12 199 PHE A CA 1
ATOM 1423 C C . PHE A 1 199 ? 4.772 5.205 -8.983 1.00 95.12 199 PHE A C 1
ATOM 1425 O O . PHE A 1 199 ? 4.530 5.819 -10.020 1.00 95.12 199 PHE A O 1
ATOM 1432 N N . ALA A 1 200 ? 3.810 4.943 -8.091 1.00 94.19 200 ALA A N 1
ATOM 1433 C CA . ALA A 1 200 ? 2.419 5.356 -8.277 1.00 94.19 200 ALA A CA 1
ATOM 1434 C C . ALA A 1 200 ? 2.284 6.876 -8.506 1.00 94.19 200 ALA A C 1
ATOM 1436 O O . ALA A 1 200 ? 1.449 7.314 -9.296 1.00 94.19 200 ALA A O 1
ATOM 1437 N N . ARG A 1 201 ? 3.169 7.683 -7.901 1.00 91.94 201 ARG A N 1
ATOM 1438 C CA . ARG A 1 201 ? 3.205 9.142 -8.096 1.00 91.94 201 ARG A CA 1
ATOM 1439 C C . ARG A 1 201 ? 3.604 9.555 -9.509 1.00 91.94 201 ARG A C 1
ATOM 1441 O O . ARG A 1 201 ? 3.141 10.589 -9.970 1.00 91.94 201 ARG A O 1
ATOM 1448 N N . SER A 1 202 ? 4.429 8.762 -10.190 1.00 94.50 202 SER A N 1
ATOM 1449 C CA . SER A 1 202 ? 4.810 9.005 -11.586 1.00 94.50 202 SER A CA 1
ATOM 1450 C C . SER A 1 202 ? 3.669 8.693 -12.555 1.00 94.50 202 SER A C 1
ATOM 1452 O O . SER A 1 202 ? 3.604 9.262 -13.641 1.00 94.50 202 SER A O 1
ATOM 1454 N N . LEU A 1 203 ? 2.749 7.805 -12.160 1.00 92.19 203 LEU A N 1
ATOM 1455 C CA . LEU A 1 203 ? 1.561 7.462 -12.943 1.00 92.19 203 LEU A CA 1
ATOM 1456 C C . LEU A 1 203 ? 0.402 8.437 -12.715 1.00 92.19 203 LEU A C 1
ATOM 1458 O O . LEU A 1 203 ? -0.366 8.678 -13.641 1.00 92.19 203 LEU A O 1
ATOM 1462 N N . ALA A 1 204 ? 0.278 9.017 -11.519 1.00 90.75 204 ALA A N 1
ATOM 1463 C CA . ALA A 1 204 ? -0.857 9.866 -11.159 1.00 90.75 204 ALA A CA 1
ATOM 1464 C C . ALA A 1 204 ? -1.122 11.026 -12.154 1.00 90.75 204 ALA A C 1
ATOM 1466 O O . ALA A 1 204 ? -2.263 11.151 -12.599 1.00 90.75 204 ALA A O 1
ATOM 1467 N N . PRO A 1 205 ? -0.123 11.815 -12.612 1.00 89.81 205 PRO A N 1
ATOM 1468 C CA . PRO A 1 205 ? -0.354 12.877 -13.598 1.00 89.81 205 PRO A CA 1
ATOM 1469 C C . PRO A 1 205 ? -0.864 12.372 -14.952 1.00 89.81 205 PRO A C 1
ATOM 1471 O O . PRO A 1 205 ? -1.565 13.094 -15.653 1.00 89.81 205 PRO A O 1
ATOM 1474 N N . LEU A 1 206 ? -0.522 11.135 -15.324 1.00 87.12 206 LEU A N 1
ATOM 1475 C CA . LEU A 1 206 ? -0.918 10.513 -16.591 1.00 87.12 206 LEU A CA 1
ATOM 1476 C C . LEU A 1 206 ? -2.369 10.006 -16.562 1.00 87.12 206 LEU A C 1
ATOM 1478 O O . LEU A 1 206 ? -2.947 9.733 -17.612 1.00 87.12 206 LEU A O 1
ATOM 1482 N N . LEU A 1 207 ? -2.938 9.867 -15.363 1.00 85.44 207 LEU A N 1
ATOM 1483 C CA . LEU A 1 207 ? -4.291 9.372 -15.105 1.00 85.44 207 LEU A CA 1
ATOM 1484 C C . LEU A 1 207 ? -5.239 10.481 -14.634 1.00 85.44 207 LEU A C 1
ATOM 1486 O O . LEU A 1 207 ? -6.408 10.210 -14.373 1.00 85.44 207 LEU A O 1
ATOM 1490 N N . ALA A 1 208 ? -4.738 11.709 -14.487 1.00 82.62 208 ALA A N 1
ATOM 1491 C CA . ALA A 1 208 ? -5.495 12.808 -13.918 1.00 82.62 208 ALA A CA 1
ATOM 1492 C C . ALA A 1 208 ? -6.735 13.127 -14.764 1.00 82.62 208 ALA A C 1
ATOM 1494 O O . ALA A 1 208 ? -6.638 13.409 -15.961 1.00 82.62 208 ALA A O 1
ATOM 1495 N N . VAL A 1 209 ? -7.901 13.124 -14.121 1.00 72.75 209 VAL A N 1
ATOM 1496 C CA . VAL A 1 209 ? -9.163 13.583 -14.714 1.00 72.75 209 VAL A CA 1
ATOM 1497 C C . VAL A 1 209 ? -9.525 14.963 -14.182 1.00 72.75 209 VAL A C 1
ATOM 1499 O O . VAL A 1 209 ? -9.227 15.304 -13.044 1.00 72.75 209 VAL A O 1
ATOM 1502 N N . SER A 1 210 ? -10.170 15.785 -15.013 1.00 53.66 210 SER A N 1
ATOM 1503 C CA . SER A 1 210 ? -10.527 17.170 -14.665 1.00 53.66 210 SER A CA 1
ATOM 1504 C C . SER A 1 210 ? -11.702 17.300 -13.683 1.00 53.66 210 SER A C 1
ATOM 1506 O O . SER A 1 210 ? -12.088 18.421 -13.357 1.00 53.66 210 SER A O 1
ATOM 1508 N N . GLU A 1 211 ? -12.297 16.196 -13.231 1.00 55.12 211 GLU A N 1
ATOM 1509 C CA . GLU A 1 211 ? -13.449 16.226 -12.329 1.00 55.12 211 GLU A CA 1
ATOM 1510 C C . GLU A 1 211 ? -13.020 16.297 -10.861 1.00 55.12 211 GLU A C 1
ATOM 1512 O O . GLU A 1 211 ? -12.054 15.667 -10.432 1.00 55.12 211 GLU A O 1
ATOM 1517 N N . GLY A 1 212 ? -13.744 17.104 -10.082 1.00 52.25 212 GLY A N 1
ATOM 1518 C CA . GLY A 1 212 ? -13.465 17.304 -8.667 1.00 52.25 212 GLY A CA 1
ATOM 1519 C C . GLY A 1 212 ? -13.701 16.023 -7.876 1.00 52.25 212 GLY A C 1
ATOM 1520 O O . GLY A 1 212 ? -14.832 15.553 -7.783 1.00 52.25 212 GLY A O 1
ATOM 1521 N N . VAL A 1 213 ? -12.640 15.486 -7.276 1.00 54.34 213 VAL A N 1
ATOM 1522 C CA . VAL A 1 213 ? -12.733 14.385 -6.313 1.00 54.34 213 VAL A CA 1
ATOM 1523 C C . VAL A 1 213 ? -13.626 14.842 -5.154 1.00 54.34 213 VAL A C 1
ATOM 1525 O O . VAL A 1 213 ? -13.396 15.906 -4.564 1.00 54.34 213 VAL A O 1
ATOM 1528 N N . ALA A 1 214 ? -14.686 14.079 -4.872 1.00 55.34 214 ALA A N 1
ATOM 1529 C CA . ALA A 1 214 ? -15.584 14.364 -3.761 1.00 55.34 214 ALA A CA 1
ATOM 1530 C C . ALA A 1 214 ? -14.768 14.429 -2.464 1.00 55.34 214 ALA A C 1
ATOM 1532 O O . ALA A 1 214 ? -13.928 13.577 -2.200 1.00 55.34 214 ALA A O 1
ATOM 1533 N N . ARG A 1 215 ? -14.978 15.476 -1.663 1.00 58.72 215 ARG A N 1
ATOM 1534 C CA . ARG A 1 215 ? -14.261 15.620 -0.395 1.00 58.72 215 ARG A CA 1
ATOM 1535 C C . ARG A 1 215 ? -14.895 14.706 0.643 1.00 58.72 215 ARG A C 1
ATOM 1537 O O . ARG A 1 215 ? -16.068 14.884 0.967 1.00 58.72 215 ARG A O 1
ATOM 1544 N N . PHE A 1 216 ? -14.099 13.794 1.192 1.00 68.69 216 PHE A N 1
ATOM 1545 C CA . PHE A 1 216 ? -14.448 13.042 2.389 1.00 68.69 216 PHE A CA 1
ATOM 1546 C C . PHE A 1 216 ? -14.891 13.990 3.518 1.00 68.69 216 PHE A C 1
ATOM 1548 O O . PHE A 1 216 ? -14.221 14.984 3.814 1.00 68.69 216 PHE A O 1
ATOM 1555 N N . SER A 1 217 ? -16.021 13.676 4.153 1.00 65.25 217 SER A N 1
ATOM 1556 C CA . SER A 1 217 ? -16.494 14.358 5.358 1.00 65.25 217 SER A CA 1
ATOM 1557 C C . SER A 1 217 ? -16.334 13.447 6.569 1.00 65.25 217 SER A C 1
ATOM 1559 O O . SER A 1 217 ? -16.826 12.316 6.567 1.00 65.25 217 SER A O 1
ATOM 1561 N N . THR A 1 218 ? -15.705 13.967 7.618 1.00 66.38 218 THR A N 1
ATOM 1562 C CA . THR A 1 218 ? -15.594 13.291 8.910 1.00 66.38 218 THR A CA 1
ATOM 1563 C C . THR A 1 218 ? -16.955 13.246 9.610 1.00 66.38 218 THR A C 1
ATOM 1565 O O . THR A 1 218 ? -17.754 14.178 9.505 1.00 66.38 218 THR A O 1
ATOM 1568 N N . GLY A 1 219 ? -17.243 12.150 10.314 1.00 65.06 219 GLY A N 1
ATOM 1569 C CA . GLY A 1 219 ? -18.534 11.972 10.989 1.00 65.06 219 GLY A CA 1
ATOM 1570 C C . GLY A 1 219 ? -18.612 10.775 11.930 1.00 65.06 219 GLY A C 1
ATOM 1571 O O . GLY A 1 219 ? -19.711 10.300 12.197 1.00 65.06 219 GLY A O 1
ATOM 1572 N N . ALA A 1 220 ? -17.475 10.238 12.382 1.00 78.81 220 ALA A N 1
ATOM 1573 C CA . ALA A 1 220 ? -17.483 9.110 13.300 1.00 78.81 220 ALA A CA 1
ATOM 1574 C C . ALA A 1 220 ? -17.718 9.533 14.745 1.00 78.81 220 ALA A C 1
ATOM 1576 O O . ALA A 1 220 ? -17.156 10.519 15.232 1.00 78.81 220 ALA A O 1
ATOM 1577 N N . ASP A 1 221 ? -18.482 8.702 15.448 1.00 84.38 221 ASP A N 1
ATOM 1578 C CA . ASP A 1 221 ? -18.717 8.841 16.881 1.00 84.38 221 ASP A CA 1
ATOM 1579 C C . ASP A 1 221 ? -17.402 8.635 17.647 1.00 84.38 221 ASP A C 1
ATOM 1581 O O . ASP A 1 221 ? -17.131 9.293 18.654 1.00 84.38 221 ASP A O 1
ATOM 1585 N N . ARG A 1 222 ? -16.540 7.752 17.125 1.00 92.31 222 ARG A N 1
ATOM 1586 C CA . ARG A 1 222 ? -15.274 7.353 17.744 1.00 92.31 222 ARG A CA 1
ATOM 1587 C C . ARG A 1 222 ? -14.229 6.867 16.747 1.00 92.31 222 ARG A C 1
ATOM 1589 O O . ARG A 1 222 ? -14.555 6.472 15.628 1.00 92.31 222 ARG A O 1
ATOM 1596 N N . VAL A 1 223 ? -12.983 6.856 17.204 1.00 95.25 223 VAL A N 1
ATOM 1597 C CA . VAL A 1 223 ? -11.830 6.308 16.490 1.00 95.25 223 VAL A CA 1
ATOM 1598 C C . VAL A 1 223 ? -11.213 5.174 17.304 1.00 95.25 223 VAL A C 1
ATOM 1600 O O . VAL A 1 223 ? -10.886 5.343 18.479 1.00 95.25 223 VAL A O 1
ATOM 1603 N N . VAL A 1 224 ? -11.016 4.021 16.665 1.00 97.38 224 VAL A N 1
ATOM 1604 C CA . VAL A 1 224 ? -10.291 2.887 17.251 1.00 97.38 224 VAL A CA 1
ATOM 1605 C C . VAL A 1 224 ? -8.997 2.671 16.478 1.00 97.38 224 VAL A C 1
ATOM 1607 O O . VAL A 1 224 ? -8.999 2.256 15.318 1.00 97.38 224 VAL A O 1
ATOM 1610 N N . ALA A 1 225 ? -7.872 2.937 17.136 1.00 97.81 225 ALA A N 1
ATOM 1611 C CA . ALA A 1 225 ? -6.550 2.632 16.616 1.00 97.81 225 ALA A CA 1
ATOM 1612 C C . ALA A 1 225 ? -6.123 1.216 17.029 1.00 97.81 225 ALA A C 1
ATOM 1614 O O . ALA A 1 225 ? -6.213 0.853 18.196 1.00 97.81 225 ALA A O 1
ATOM 1615 N N . VAL A 1 226 ? -5.621 0.416 16.091 1.00 98.12 226 VAL A N 1
ATOM 1616 C CA . VAL A 1 226 ? -5.087 -0.929 16.329 1.00 98.12 226 VAL A CA 1
ATOM 1617 C C . VAL A 1 226 ? -3.626 -0.969 15.902 1.00 98.12 226 VAL A C 1
ATOM 1619 O O . VAL A 1 226 ? -3.298 -0.863 14.716 1.00 98.12 226 VAL A O 1
ATOM 1622 N N . VAL A 1 227 ? -2.744 -1.155 16.883 1.00 96.81 227 VAL A N 1
ATOM 1623 C CA . VAL A 1 227 ? -1.290 -1.192 16.713 1.00 96.81 227 VAL A CA 1
ATOM 1624 C C . VAL A 1 227 ? -0.766 -2.599 16.965 1.00 96.81 227 VAL A C 1
ATOM 1626 O O . VAL A 1 227 ? -0.488 -2.984 18.098 1.00 96.81 227 VAL A O 1
ATOM 1629 N N . GLY A 1 228 ? -0.647 -3.381 15.888 1.00 92.75 228 GLY A N 1
ATOM 1630 C CA . GLY A 1 228 ? -0.156 -4.764 15.965 1.00 92.75 228 GLY A CA 1
ATOM 1631 C C . GLY A 1 228 ? 1.346 -4.927 15.718 1.00 92.75 228 GLY A C 1
ATOM 1632 O O . GLY A 1 228 ? 1.886 -6.005 15.926 1.00 92.75 228 GLY A O 1
ATOM 1633 N N . THR A 1 229 ? 2.034 -3.873 15.273 1.00 86.81 229 THR A N 1
ATOM 1634 C CA . THR A 1 229 ? 3.496 -3.875 15.108 1.00 86.81 229 THR A CA 1
ATOM 1635 C C . THR A 1 229 ? 4.208 -3.675 16.450 1.00 86.81 229 THR A C 1
ATOM 1637 O O . THR A 1 229 ? 3.760 -2.884 17.276 1.00 86.81 229 THR A O 1
ATOM 1640 N N . LEU A 1 230 ? 5.357 -4.334 16.632 1.00 84.56 230 LEU A N 1
ATOM 1641 C CA . LEU A 1 230 ? 6.252 -4.148 17.785 1.00 84.56 230 LEU A CA 1
ATOM 1642 C C . LEU A 1 230 ? 7.405 -3.168 17.497 1.00 84.56 230 LEU A C 1
ATOM 1644 O O . LEU A 1 230 ? 8.377 -3.100 18.244 1.00 84.56 230 LEU A O 1
ATOM 1648 N N . ALA A 1 231 ? 7.332 -2.424 16.390 1.00 86.56 231 ALA A N 1
ATOM 1649 C CA . ALA A 1 231 ? 8.340 -1.425 16.050 1.00 86.56 231 ALA A CA 1
ATOM 1650 C C . ALA A 1 231 ? 8.433 -0.329 17.128 1.00 86.56 231 ALA A C 1
ATOM 1652 O O . ALA A 1 231 ? 7.412 0.196 17.573 1.00 86.56 231 ALA A O 1
ATOM 1653 N N . ALA A 1 232 ? 9.657 0.078 17.479 1.00 87.56 232 ALA A N 1
ATOM 1654 C CA . ALA A 1 232 ? 9.902 1.108 18.492 1.00 87.56 232 ALA A CA 1
ATOM 1655 C C . ALA A 1 232 ? 9.209 2.445 18.168 1.00 87.56 232 ALA A C 1
ATOM 1657 O O . ALA A 1 232 ? 8.640 3.075 19.055 1.00 87.56 232 ALA A O 1
ATOM 1658 N N . SER A 1 233 ? 9.177 2.844 16.891 1.00 89.25 233 SER A N 1
ATOM 1659 C CA . SER A 1 233 ? 8.473 4.059 16.458 1.00 89.25 233 SER A CA 1
ATOM 1660 C C . SER A 1 233 ? 6.967 3.996 16.718 1.00 89.25 233 SER A C 1
ATOM 1662 O O . SER A 1 233 ? 6.366 4.989 17.116 1.00 89.25 233 SER A O 1
ATOM 1664 N N . ALA A 1 234 ? 6.344 2.825 16.561 1.00 91.94 234 ALA A N 1
ATOM 1665 C CA . ALA A 1 234 ? 4.926 2.655 16.853 1.00 91.94 234 ALA A CA 1
ATOM 1666 C C . ALA A 1 234 ? 4.635 2.725 18.361 1.00 91.94 234 ALA A C 1
ATOM 1668 O O . ALA A 1 234 ? 3.597 3.255 18.745 1.00 91.94 234 ALA A O 1
ATOM 1669 N N . ALA A 1 235 ? 5.549 2.238 19.209 1.00 92.00 235 ALA A N 1
ATOM 1670 C CA . ALA A 1 235 ? 5.419 2.362 20.661 1.00 92.00 235 ALA A CA 1
ATOM 1671 C C . ALA A 1 235 ? 5.415 3.836 21.101 1.00 92.00 235 ALA A C 1
ATOM 1673 O O . ALA A 1 235 ? 4.497 4.248 21.805 1.00 92.00 235 ALA A O 1
ATOM 1674 N N . LEU A 1 236 ? 6.351 4.646 20.588 1.00 93.75 236 LEU A N 1
ATOM 1675 C CA . LEU A 1 236 ? 6.393 6.091 20.854 1.00 93.75 236 LEU A CA 1
ATOM 1676 C C . LEU A 1 236 ? 5.106 6.797 20.405 1.00 93.75 236 LEU A C 1
ATOM 1678 O O . LEU A 1 236 ? 4.545 7.596 21.150 1.00 93.75 236 LEU A O 1
ATOM 1682 N N . GLN A 1 237 ? 4.591 6.461 19.219 1.00 96.00 237 GLN A N 1
ATOM 1683 C CA . GLN A 1 237 ? 3.332 7.021 18.718 1.00 96.00 237 GLN A CA 1
ATOM 1684 C C . GLN A 1 237 ? 2.127 6.665 19.612 1.00 96.00 237 GLN A C 1
ATOM 1686 O O . GLN A 1 237 ? 1.235 7.491 19.804 1.00 96.00 237 GLN A O 1
ATOM 1691 N N . VAL A 1 238 ? 2.080 5.444 20.162 1.00 96.44 238 VAL A N 1
ATOM 1692 C CA . VAL A 1 238 ? 1.036 5.025 21.116 1.00 96.44 238 VAL A CA 1
ATOM 1693 C C . VAL A 1 238 ? 1.153 5.796 22.426 1.00 96.44 238 VAL A C 1
ATOM 1695 O O . VAL A 1 238 ? 0.132 6.213 22.975 1.00 96.44 238 VAL A O 1
ATOM 1698 N N . ASP A 1 239 ? 2.372 5.985 22.929 1.00 95.69 239 ASP A N 1
ATOM 1699 C CA . ASP A 1 239 ? 2.611 6.721 24.169 1.00 95.69 239 ASP A CA 1
ATOM 1700 C C . ASP A 1 239 ? 2.145 8.177 24.018 1.00 95.69 239 ASP A C 1
ATOM 1702 O O . ASP A 1 239 ? 1.339 8.635 24.826 1.00 95.69 239 ASP A O 1
ATOM 1706 N N . ARG A 1 240 ? 2.487 8.848 22.907 1.00 95.75 240 ARG A N 1
ATOM 1707 C CA . ARG A 1 240 ? 1.981 10.193 22.563 1.00 95.75 240 ARG A CA 1
ATOM 1708 C C . ARG A 1 240 ? 0.455 10.274 22.509 1.00 95.75 240 ARG A C 1
ATOM 1710 O O . ARG A 1 240 ? -0.147 11.199 23.049 1.00 95.75 240 ARG A O 1
ATOM 1717 N N . LEU A 1 241 ? -0.185 9.291 21.877 1.00 95.00 241 LEU A N 1
ATOM 1718 C CA . LEU A 1 241 ? -1.643 9.220 21.775 1.00 95.00 241 LEU A CA 1
ATOM 1719 C C . LEU A 1 241 ? -2.306 9.040 23.156 1.00 95.00 241 LEU A C 1
ATOM 1721 O O . LEU A 1 241 ? -3.372 9.603 23.419 1.00 95.00 241 LEU A O 1
ATOM 1725 N N . THR A 1 242 ? -1.652 8.284 24.043 1.00 96.00 242 THR A N 1
ATOM 1726 C CA . THR A 1 242 ? -2.093 8.041 25.425 1.00 96.00 242 THR A CA 1
ATOM 1727 C C . THR A 1 242 ? -1.902 9.283 26.300 1.00 96.00 242 THR A C 1
ATOM 1729 O O . THR A 1 242 ? -2.804 9.639 27.055 1.00 96.00 242 THR A O 1
ATOM 1732 N N . GLU A 1 243 ? -0.771 9.983 26.167 1.00 95.94 243 GLU A N 1
ATOM 1733 C CA . GLU A 1 243 ? -0.491 11.265 26.834 1.00 95.94 243 GLU A CA 1
ATOM 1734 C C . GLU A 1 243 ? -1.531 12.339 26.478 1.00 95.94 243 GLU A C 1
ATOM 1736 O O . GLU A 1 243 ? -1.923 13.128 27.335 1.00 95.94 243 GLU A O 1
ATOM 1741 N N . ALA A 1 244 ? -2.037 12.327 25.241 1.00 93.12 244 ALA A N 1
ATOM 1742 C CA . ALA A 1 244 ? -3.115 13.207 24.789 1.00 93.12 244 ALA A CA 1
ATOM 1743 C C . ALA A 1 244 ? -4.523 12.790 25.270 1.00 93.12 244 ALA A C 1
ATOM 1745 O O . ALA A 1 244 ? -5.510 13.440 24.924 1.00 93.12 244 ALA A O 1
ATOM 1746 N N . GLY A 1 245 ? -4.636 11.718 26.063 1.00 93.81 245 GLY A N 1
ATOM 1747 C CA . GLY A 1 245 ? -5.882 11.287 26.702 1.00 93.81 245 GLY A CA 1
ATOM 1748 C C . GLY A 1 245 ? -6.626 10.147 26.002 1.00 93.81 245 GLY A C 1
ATOM 1749 O O . GLY A 1 245 ? -7.725 9.800 26.435 1.00 93.81 245 GLY A O 1
ATOM 1750 N N . THR A 1 246 ? -6.059 9.533 24.958 1.00 95.50 246 THR A N 1
ATOM 1751 C CA . THR A 1 246 ? -6.673 8.353 24.322 1.00 95.50 246 THR A CA 1
ATOM 1752 C C . THR A 1 246 ? -6.512 7.127 25.215 1.00 95.50 246 THR A C 1
ATOM 1754 O O . THR A 1 246 ? -5.423 6.839 25.716 1.00 95.50 246 THR A O 1
ATOM 1757 N N . ARG A 1 247 ? -7.582 6.347 25.393 1.00 96.56 247 ARG A N 1
ATOM 1758 C CA . ARG A 1 247 ? -7.545 5.154 26.243 1.00 96.56 247 ARG A CA 1
ATOM 1759 C C . ARG A 1 247 ? -6.693 4.053 25.602 1.00 96.56 247 ARG A C 1
ATOM 1761 O O . ARG A 1 247 ? -7.067 3.495 24.572 1.00 96.56 247 ARG A O 1
ATOM 1768 N N . ARG A 1 248 ? -5.586 3.672 26.246 1.00 97.06 248 ARG A N 1
ATOM 1769 C CA . ARG A 1 248 ? -4.766 2.523 25.830 1.00 97.06 248 ARG A CA 1
ATOM 1770 C C . ARG A 1 248 ? -5.296 1.211 26.402 1.00 97.06 248 ARG A C 1
ATOM 1772 O O . ARG A 1 248 ? -5.503 1.086 27.607 1.00 97.06 248 ARG A O 1
ATOM 1779 N N . ILE A 1 249 ? -5.456 0.211 25.540 1.00 97.69 249 ILE A N 1
ATOM 1780 C CA . ILE A 1 249 ? -5.832 -1.158 25.900 1.00 97.69 249 ILE A CA 1
ATOM 1781 C C . ILE A 1 249 ? -4.755 -2.105 25.374 1.00 97.69 249 ILE A C 1
ATOM 1783 O O . ILE A 1 249 ? -4.520 -2.187 24.172 1.00 97.69 249 ILE A O 1
ATOM 1787 N N . VAL A 1 250 ? -4.100 -2.836 26.274 1.00 97.00 250 VAL A N 1
ATOM 1788 C CA . VAL A 1 250 ? -3.079 -3.825 25.906 1.00 97.00 250 VAL A CA 1
ATOM 1789 C C . VAL A 1 250 ? -3.712 -5.211 25.905 1.00 97.00 250 VAL A C 1
ATOM 1791 O O . VAL A 1 250 ? -4.101 -5.722 26.956 1.00 97.00 250 VAL A O 1
ATOM 1794 N N . LEU A 1 251 ? -3.823 -5.814 24.725 1.00 96.62 251 LEU A N 1
ATOM 1795 C CA . LEU A 1 251 ? -4.382 -7.143 24.544 1.00 96.62 251 LEU A CA 1
ATOM 1796 C C . LEU A 1 251 ? -3.311 -8.211 24.783 1.00 96.62 251 LEU A C 1
ATOM 1798 O O . LEU A 1 251 ? -2.223 -8.164 24.205 1.00 96.62 251 LEU A O 1
ATOM 1802 N N . ARG A 1 252 ? -3.643 -9.183 25.632 1.00 96.00 252 ARG A N 1
ATOM 1803 C CA . ARG A 1 252 ? -2.828 -10.370 25.911 1.00 96.00 252 ARG A CA 1
ATOM 1804 C C . ARG A 1 252 ? -3.404 -11.604 25.206 1.00 96.00 252 ARG A C 1
ATOM 1806 O O . ARG A 1 252 ? -4.599 -11.600 24.889 1.00 96.00 252 ARG A O 1
ATOM 1813 N N . PRO A 1 253 ? -2.602 -12.659 24.978 1.00 95.38 253 PRO A N 1
ATOM 1814 C CA . PRO A 1 253 ? -3.096 -13.920 24.428 1.00 95.38 253 PRO A CA 1
ATOM 1815 C C . PRO A 1 253 ? -4.312 -14.467 25.196 1.00 95.38 253 PRO A C 1
ATOM 1817 O O . PRO A 1 253 ? -4.348 -14.433 26.425 1.00 95.38 253 PRO A O 1
ATOM 1820 N N . GLY A 1 254 ? -5.326 -14.949 24.470 1.00 93.38 254 GLY A N 1
ATOM 1821 C CA . GLY A 1 254 ? -6.549 -15.530 25.041 1.00 93.38 254 GLY A CA 1
ATOM 1822 C C . GLY A 1 254 ? -7.543 -14.537 25.667 1.00 93.38 254 GLY A C 1
ATOM 1823 O O . GLY A 1 254 ? -8.626 -14.943 26.093 1.00 93.38 254 GLY A O 1
ATOM 1824 N N . CYS A 1 255 ? -7.227 -13.239 25.731 1.00 94.62 255 CYS A N 1
ATOM 1825 C CA . CYS A 1 255 ? -8.145 -12.237 26.269 1.00 94.62 255 CYS A CA 1
ATOM 1826 C C . CYS A 1 255 ? -9.213 -11.811 25.251 1.00 94.62 255 CYS A C 1
ATOM 1828 O O . CYS A 1 255 ? -8.953 -11.675 24.057 1.00 94.62 255 CYS A O 1
ATOM 1830 N N . ARG A 1 256 ? -10.419 -11.520 25.751 1.00 94.31 256 ARG A N 1
ATOM 1831 C CA . ARG A 1 256 ? -11.460 -10.810 24.993 1.00 94.31 256 ARG A CA 1
ATOM 1832 C C . ARG A 1 256 ? -11.228 -9.301 25.067 1.00 94.31 256 ARG A C 1
ATOM 1834 O O . ARG A 1 256 ? -10.673 -8.809 26.049 1.00 94.31 256 ARG A O 1
ATOM 1841 N N . LEU A 1 257 ? -11.703 -8.572 24.059 1.00 96.12 257 LEU A N 1
ATOM 1842 C CA . LEU A 1 257 ? -11.710 -7.111 24.043 1.00 96.12 257 LEU A CA 1
ATOM 1843 C C . LEU A 1 257 ? -13.132 -6.592 24.285 1.00 96.12 257 LEU A C 1
ATOM 1845 O O . LEU A 1 257 ? -14.077 -7.072 23.664 1.00 96.12 257 LEU A O 1
ATOM 1849 N N . ALA A 1 258 ? -13.264 -5.586 25.147 1.00 94.19 258 ALA A N 1
ATOM 1850 C CA . ALA A 1 258 ? -14.485 -4.802 25.292 1.00 94.19 258 ALA A CA 1
ATOM 1851 C C . ALA A 1 258 ? -14.145 -3.319 25.111 1.00 94.19 258 ALA A C 1
ATOM 1853 O O . ALA A 1 258 ? -13.231 -2.810 25.765 1.00 94.19 258 ALA A O 1
ATOM 1854 N N . LEU A 1 259 ? -14.868 -2.649 24.217 1.00 95.50 259 LEU A N 1
ATOM 1855 C CA . LEU A 1 259 ? -14.742 -1.221 23.942 1.00 95.50 259 LEU A CA 1
ATOM 1856 C C . LEU A 1 259 ? -15.990 -0.515 24.484 1.00 95.50 259 LEU A C 1
ATOM 1858 O O . LEU A 1 259 ? -17.096 -1.028 24.352 1.00 95.50 259 LEU A O 1
ATOM 1862 N N . ASP A 1 260 ? -15.811 0.637 25.125 1.00 91.12 260 ASP A N 1
ATOM 1863 C CA . ASP A 1 260 ? -16.878 1.382 25.816 1.00 91.12 260 ASP A CA 1
ATOM 1864 C C . ASP A 1 260 ? -17.487 2.510 24.966 1.00 91.12 260 ASP A C 1
ATOM 1866 O O . ASP A 1 260 ? -18.260 3.321 25.467 1.00 91.12 260 ASP A O 1
ATOM 1870 N N . GLY A 1 261 ? -17.122 2.580 23.684 1.00 88.19 261 GLY A N 1
ATOM 1871 C CA . GLY A 1 261 ? -17.571 3.624 22.766 1.00 88.19 261 GLY A CA 1
ATOM 1872 C C . GLY A 1 261 ? -16.731 4.904 22.777 1.00 88.19 261 GLY A C 1
ATOM 1873 O O . GLY A 1 261 ? -17.044 5.809 22.003 1.00 88.19 261 GLY A O 1
ATOM 1874 N N . SER A 1 262 ? -15.674 4.983 23.592 1.00 93.00 262 SER A N 1
ATOM 1875 C CA . SER A 1 262 ? -14.694 6.076 23.548 1.00 93.00 262 SER A CA 1
ATOM 1876 C C . SER A 1 262 ? -13.600 5.846 22.498 1.00 93.00 262 SER A C 1
ATOM 1878 O O . SER A 1 262 ? -13.451 4.745 21.959 1.00 93.00 262 SER A O 1
ATOM 1880 N N . ASP A 1 263 ? -12.829 6.897 22.200 1.00 95.06 263 ASP A N 1
ATOM 1881 C CA . ASP A 1 263 ? -11.622 6.769 21.383 1.00 95.06 263 ASP A CA 1
ATOM 1882 C C . ASP A 1 263 ? -10.591 5.896 22.116 1.00 95.06 263 ASP A C 1
ATOM 1884 O O . ASP A 1 263 ? -10.265 6.134 23.285 1.00 95.06 263 ASP A O 1
ATOM 1888 N N . ALA A 1 264 ? -10.060 4.885 21.430 1.00 97.31 264 ALA A N 1
ATOM 1889 C CA . ALA A 1 264 ? -9.172 3.902 22.040 1.00 97.31 264 ALA A CA 1
ATOM 1890 C C . ALA A 1 264 ? -8.009 3.520 21.126 1.00 97.31 264 ALA A C 1
ATOM 1892 O O . ALA A 1 264 ? -8.141 3.473 19.903 1.00 97.31 264 ALA A O 1
ATOM 1893 N N . VAL A 1 265 ? -6.879 3.170 21.740 1.00 98.00 265 VAL A N 1
ATOM 1894 C CA . VAL A 1 265 ? -5.745 2.533 21.072 1.00 98.00 265 VAL A CA 1
ATOM 1895 C C . VAL A 1 265 ? -5.515 1.142 21.647 1.00 98.00 265 VAL A C 1
ATOM 1897 O O . VAL A 1 265 ? -5.208 0.973 22.827 1.00 98.00 265 VAL A O 1
ATOM 1900 N N . VAL A 1 266 ? -5.684 0.130 20.804 1.00 98.06 266 VAL A N 1
ATOM 1901 C CA . VAL A 1 266 ? -5.485 -1.278 21.135 1.00 98.06 266 VAL A CA 1
ATOM 1902 C C . VAL A 1 266 ? -4.109 -1.710 20.647 1.00 98.06 266 VAL A C 1
ATOM 1904 O O . VAL A 1 266 ? -3.812 -1.622 19.457 1.00 98.06 266 VAL A O 1
ATOM 1907 N N . THR A 1 267 ? -3.269 -2.203 21.554 1.00 97.31 267 THR A N 1
ATOM 1908 C CA . THR A 1 267 ? -1.946 -2.748 21.225 1.00 97.31 267 THR A CA 1
ATOM 1909 C C . THR A 1 267 ? -1.854 -4.213 21.613 1.00 97.31 267 THR A C 1
ATOM 1911 O O . THR A 1 267 ? -2.521 -4.653 22.548 1.00 97.31 267 THR A O 1
ATOM 1914 N N . LEU A 1 268 ? -0.982 -4.969 20.954 1.00 94.88 268 LEU A N 1
ATOM 1915 C CA . LEU A 1 268 ? -0.586 -6.289 21.444 1.00 94.88 268 LEU A CA 1
ATOM 1916 C C . LEU A 1 268 ? 0.434 -6.136 22.581 1.00 94.88 268 LEU A C 1
ATOM 1918 O O . LEU A 1 268 ? 1.234 -5.199 22.590 1.00 94.88 268 LEU A O 1
ATOM 1922 N N . SER A 1 269 ? 0.384 -7.027 23.568 1.00 92.44 269 SER A N 1
ATOM 1923 C CA . SER A 1 269 ? 1.365 -7.062 24.654 1.00 92.44 269 SER A CA 1
ATOM 1924 C C . SER A 1 269 ? 2.766 -7.374 24.126 1.00 92.44 269 SER A C 1
ATOM 1926 O O . SER A 1 269 ? 2.954 -8.358 23.417 1.00 92.44 269 SER A O 1
ATOM 1928 N N . ALA A 1 270 ? 3.749 -6.551 24.494 1.00 89.31 270 ALA A N 1
ATOM 1929 C CA . ALA A 1 270 ? 5.145 -6.721 24.082 1.00 89.31 270 ALA A CA 1
ATOM 1930 C C . ALA A 1 270 ? 5.939 -7.700 24.970 1.00 89.31 270 ALA A C 1
ATOM 1932 O O . ALA A 1 270 ? 7.063 -8.050 24.627 1.00 89.31 270 ALA A O 1
ATOM 1933 N N . VAL A 1 271 ? 5.381 -8.106 26.117 1.00 89.25 271 VAL A N 1
ATOM 1934 C CA . VAL A 1 271 ? 6.039 -9.003 27.090 1.00 89.25 271 VAL A CA 1
ATOM 1935 C C . VAL A 1 271 ? 5.548 -10.445 27.007 1.00 89.25 271 VAL A C 1
ATOM 1937 O O . VAL A 1 271 ? 6.123 -11.320 27.645 1.00 89.25 271 VAL A O 1
ATOM 1940 N N . ASP A 1 272 ? 4.477 -10.683 26.251 1.00 91.75 272 ASP A N 1
ATOM 1941 C CA . ASP A 1 272 ? 3.902 -12.007 26.054 1.00 91.75 272 ASP A CA 1
ATOM 1942 C C . ASP A 1 272 ? 4.395 -12.603 24.729 1.00 91.75 272 ASP A C 1
ATOM 1944 O O . ASP A 1 272 ? 4.628 -11.886 23.751 1.00 91.75 272 ASP A O 1
ATOM 1948 N N . GLU A 1 273 ? 4.529 -13.927 24.681 1.00 91.12 273 GLU A N 1
ATOM 1949 C CA . GLU A 1 273 ? 4.853 -14.638 23.446 1.00 91.12 273 GLU A CA 1
ATOM 1950 C C . GLU A 1 273 ? 3.622 -14.772 22.541 1.00 91.12 273 GLU A C 1
ATOM 1952 O O . GLU A 1 273 ? 2.519 -15.115 22.977 1.00 91.12 273 GLU A O 1
ATOM 1957 N N . TRP A 1 274 ? 3.829 -14.539 21.245 1.00 92.12 274 TRP A N 1
ATOM 1958 C CA . TRP A 1 274 ? 2.787 -14.604 20.228 1.00 92.12 274 TRP A CA 1
ATOM 1959 C C . TRP A 1 274 ? 3.046 -15.757 19.264 1.00 92.12 274 TRP A C 1
ATOM 1961 O O . TRP A 1 274 ? 4.051 -15.784 18.555 1.00 92.12 274 TRP A O 1
ATOM 1971 N N . THR A 1 275 ? 2.107 -16.698 19.206 1.00 93.50 275 THR A N 1
ATOM 1972 C CA . THR A 1 275 ? 2.058 -17.725 18.166 1.00 93.50 275 THR A CA 1
ATOM 1973 C C . THR A 1 275 ? 1.138 -17.255 17.041 1.00 93.50 275 THR A C 1
ATOM 1975 O O . THR A 1 275 ? 0.317 -16.353 17.219 1.00 93.50 275 THR A O 1
ATOM 1978 N N . ALA A 1 276 ? 1.220 -17.888 15.868 1.00 91.25 276 ALA A N 1
ATOM 1979 C CA . ALA A 1 276 ? 0.285 -17.600 14.776 1.00 91.25 276 ALA A CA 1
ATOM 1980 C C . ALA A 1 276 ? -1.185 -17.829 15.192 1.00 91.25 276 ALA A C 1
ATOM 1982 O O . ALA A 1 276 ? -2.086 -17.112 14.755 1.00 91.25 276 ALA A O 1
ATOM 1983 N N . GLU A 1 277 ? -1.428 -18.809 16.066 1.00 94.31 277 GLU A N 1
ATOM 1984 C CA . GLU A 1 277 ? -2.746 -19.089 16.630 1.00 94.31 277 GLU A CA 1
ATOM 1985 C C . GLU A 1 277 ? -3.214 -17.986 17.582 1.00 94.31 277 GLU A C 1
ATOM 1987 O O . GLU A 1 277 ? -4.307 -17.452 17.381 1.00 94.31 277 GLU A O 1
ATOM 1992 N N . SER A 1 278 ? -2.387 -17.576 18.550 1.00 95.25 278 SER A N 1
ATOM 1993 C CA . SER A 1 278 ? -2.786 -16.532 19.498 1.00 95.25 278 SER A CA 1
ATOM 1994 C C . SER A 1 278 ? -2.939 -15.162 18.830 1.00 95.25 278 SER A C 1
ATOM 1996 O O . SER A 1 278 ? -3.835 -14.404 19.199 1.00 95.25 278 SER A O 1
ATOM 1998 N N . LEU A 1 279 ? -2.159 -14.858 17.785 1.00 94.38 279 LEU A N 1
ATOM 1999 C CA . LEU A 1 279 ? -2.358 -13.661 16.955 1.00 94.38 279 LEU A CA 1
ATOM 2000 C C . LEU A 1 279 ? -3.705 -13.689 16.230 1.00 94.38 279 LEU A C 1
ATOM 2002 O O . LEU A 1 279 ? -4.451 -12.709 16.247 1.00 94.38 279 LEU A O 1
ATOM 2006 N N . ARG A 1 280 ? -4.061 -14.829 15.628 1.00 94.56 280 ARG A N 1
ATOM 2007 C CA . ARG A 1 280 ? -5.355 -15.007 14.956 1.00 94.56 280 ARG A CA 1
ATOM 2008 C C . ARG A 1 280 ? -6.528 -14.827 15.921 1.00 94.56 280 ARG A C 1
ATOM 2010 O O . ARG A 1 280 ? -7.563 -14.300 15.498 1.00 94.56 280 ARG A O 1
ATOM 2017 N N . GLU A 1 281 ? -6.395 -15.291 17.162 1.00 96.25 281 GLU A N 1
ATOM 2018 C CA . GLU A 1 281 ? -7.376 -15.090 18.236 1.00 96.25 281 GLU A CA 1
ATOM 2019 C C . GLU A 1 281 ? -7.443 -13.633 18.689 1.00 96.25 281 GLU A C 1
ATOM 2021 O O . GLU A 1 281 ? -8.538 -13.089 18.804 1.00 96.25 281 GLU A O 1
ATOM 2026 N N . ALA A 1 282 ? -6.302 -12.965 18.857 1.00 96.69 282 ALA A N 1
ATOM 2027 C CA . ALA A 1 282 ? -6.264 -11.547 19.197 1.00 96.69 282 ALA A CA 1
ATOM 2028 C C . ALA A 1 282 ? -6.946 -10.686 18.128 1.00 96.69 282 ALA A C 1
ATOM 2030 O O . ALA A 1 282 ? -7.803 -9.869 18.456 1.00 96.69 282 ALA A O 1
ATOM 2031 N N . TYR A 1 283 ? -6.660 -10.907 16.842 1.00 96.75 283 TYR A N 1
ATOM 2032 C CA . TYR A 1 283 ? -7.362 -10.204 15.763 1.00 96.75 283 TYR A CA 1
ATOM 2033 C C . TYR A 1 283 ? -8.864 -10.521 15.732 1.00 96.75 283 TYR A C 1
ATOM 2035 O O . TYR A 1 283 ? -9.653 -9.661 15.341 1.00 96.75 283 TYR A O 1
ATOM 2043 N N . ALA A 1 284 ? -9.277 -11.723 16.160 1.00 97.31 284 ALA A N 1
ATOM 2044 C CA . ALA A 1 284 ? -10.693 -12.060 16.339 1.00 97.31 284 ALA A CA 1
ATOM 2045 C C . ALA A 1 284 ? -11.322 -11.214 17.443 1.00 97.31 284 ALA A C 1
ATOM 2047 O O . ALA A 1 284 ? -12.289 -10.508 17.185 1.00 97.31 284 ALA A O 1
ATOM 2048 N N . ALA A 1 285 ? -10.711 -11.216 18.629 1.00 97.88 285 ALA A N 1
ATOM 2049 C CA . ALA A 1 285 ? -11.175 -10.442 19.768 1.00 97.88 285 ALA A CA 1
ATOM 2050 C C . ALA A 1 285 ? -11.261 -8.944 19.444 1.00 97.88 285 ALA A C 1
ATOM 2052 O O . ALA A 1 285 ? -12.225 -8.294 19.839 1.00 97.88 285 ALA A O 1
ATOM 2053 N N . ILE A 1 286 ? -10.295 -8.402 18.692 1.00 98.00 286 ILE A N 1
ATOM 2054 C CA . ILE A 1 286 ? -10.317 -6.995 18.277 1.00 98.00 286 ILE A CA 1
ATOM 2055 C C . ILE A 1 286 ? -11.488 -6.716 17.331 1.00 98.00 286 ILE A C 1
ATOM 2057 O O . ILE A 1 286 ? -12.246 -5.778 17.568 1.00 98.00 286 ILE A O 1
ATOM 2061 N N . ALA A 1 287 ? -11.668 -7.532 16.289 1.00 97.50 287 ALA A N 1
ATOM 2062 C CA . ALA A 1 287 ? -12.772 -7.360 15.347 1.00 97.50 287 ALA A CA 1
ATOM 2063 C C . ALA A 1 287 ? -14.145 -7.519 16.024 1.00 97.50 287 ALA A C 1
ATOM 2065 O O . ALA A 1 287 ? -15.063 -6.758 15.728 1.00 97.50 287 ALA A O 1
ATOM 2066 N N . ASP A 1 288 ? -14.283 -8.465 16.955 1.00 97.50 288 ASP A N 1
ATOM 2067 C CA . ASP A 1 288 ? -15.510 -8.669 17.729 1.00 97.50 288 ASP A CA 1
ATOM 2068 C C . ASP A 1 288 ? -15.790 -7.480 18.657 1.00 97.50 288 ASP A C 1
ATOM 2070 O O . ASP A 1 288 ? -16.924 -7.010 18.732 1.00 97.50 288 ASP A O 1
ATOM 2074 N N . GLY A 1 289 ? -14.752 -6.939 19.305 1.00 97.31 289 GLY A N 1
ATOM 2075 C CA . GLY A 1 289 ? -14.856 -5.726 20.115 1.00 97.31 289 GLY A CA 1
ATOM 2076 C C . GLY A 1 289 ? -15.285 -4.505 19.299 1.00 97.31 289 GLY A C 1
ATOM 2077 O O . GLY A 1 289 ? -16.109 -3.729 19.769 1.00 97.31 289 GLY A O 1
ATOM 2078 N N . ILE A 1 290 ? -14.778 -4.358 18.067 1.00 96.38 290 ILE A N 1
ATOM 2079 C CA . ILE A 1 290 ? -15.184 -3.284 17.144 1.00 96.38 290 ILE A CA 1
ATOM 2080 C C . ILE A 1 290 ? -16.647 -3.455 16.715 1.00 96.38 290 ILE A C 1
ATOM 2082 O O . ILE A 1 290 ? -17.394 -2.485 16.704 1.00 96.38 290 ILE A O 1
ATOM 2086 N N . ARG A 1 291 ? -17.084 -4.678 16.397 1.00 95.25 291 ARG A N 1
ATOM 2087 C CA . ARG A 1 291 ? -18.473 -4.960 15.989 1.00 95.25 291 ARG A CA 1
ATOM 2088 C C . ARG A 1 291 ? -19.509 -4.766 17.079 1.00 95.25 291 ARG A C 1
ATOM 2090 O O . ARG A 1 291 ? -20.667 -4.526 16.766 1.00 95.25 291 ARG A O 1
ATOM 2097 N N . ALA A 1 292 ? -19.112 -4.948 18.333 1.00 96.00 292 ALA A N 1
ATOM 2098 C CA . ALA A 1 292 ? -20.000 -4.777 19.474 1.00 96.00 292 ALA A CA 1
ATOM 2099 C C . ALA A 1 292 ? -20.335 -3.299 19.749 1.00 96.00 292 ALA A C 1
ATOM 2101 O O . ALA A 1 292 ? -21.159 -3.018 20.616 1.00 96.00 292 ALA A O 1
ATOM 2102 N N . LEU A 1 293 ? -19.684 -2.363 19.052 1.00 94.19 293 LEU A N 1
ATOM 2103 C CA . LEU A 1 293 ? -19.935 -0.936 19.172 1.00 94.19 293 LEU A CA 1
ATOM 2104 C C . LEU A 1 293 ? -21.130 -0.507 18.313 1.00 94.19 293 LEU A C 1
ATOM 2106 O O . LEU A 1 293 ? -21.157 -0.754 17.110 1.00 94.19 293 LEU A O 1
ATOM 2110 N N . ASP A 1 294 ? -22.063 0.230 18.913 1.00 89.62 294 ASP A N 1
ATOM 2111 C CA . ASP A 1 294 ? -23.167 0.872 18.193 1.00 89.62 294 ASP A CA 1
ATOM 2112 C C . ASP A 1 294 ? -22.712 2.175 17.525 1.00 89.62 294 ASP A C 1
ATOM 2114 O O . ASP A 1 294 ? -21.975 2.958 18.124 1.00 89.62 294 ASP A O 1
ATOM 2118 N N . GLY A 1 295 ? -23.187 2.472 16.317 1.00 87.25 295 GLY A N 1
ATOM 2119 C CA . GLY A 1 295 ? -22.847 3.711 15.604 1.00 87.25 295 GLY A CA 1
ATOM 2120 C C . GLY A 1 295 ? -21.547 3.629 14.799 1.00 87.25 295 GLY A C 1
ATOM 2121 O O . GLY A 1 295 ? -20.969 2.557 14.610 1.00 87.25 295 GLY A O 1
ATOM 2122 N N . ARG A 1 296 ? -21.095 4.768 14.271 1.00 87.69 296 ARG A N 1
ATOM 2123 C CA . ARG A 1 296 ? -19.999 4.815 13.294 1.00 87.69 296 ARG A CA 1
ATOM 2124 C C . ARG A 1 296 ? -18.640 4.847 13.991 1.00 87.69 296 ARG A C 1
ATOM 2126 O O . ARG A 1 296 ? -18.353 5.752 14.775 1.00 87.69 296 ARG A O 1
ATOM 2133 N N . THR A 1 297 ? -17.785 3.887 13.645 1.00 92.81 297 THR A N 1
ATOM 2134 C CA . THR A 1 297 ? -16.413 3.774 14.156 1.00 92.81 297 THR A CA 1
ATOM 2135 C C . THR A 1 297 ? -15.426 3.893 13.004 1.00 92.81 297 THR A C 1
ATOM 2137 O O . THR A 1 297 ? -15.430 3.054 12.107 1.00 92.81 297 THR A O 1
ATOM 2140 N N . ASP A 1 298 ? -14.568 4.908 13.053 1.00 95.44 298 ASP A N 1
ATOM 2141 C CA . ASP A 1 298 ? -13.442 5.019 12.128 1.00 95.44 298 ASP A CA 1
ATOM 2142 C C . ASP A 1 298 ? -12.229 4.261 12.698 1.00 95.44 298 ASP A C 1
ATOM 2144 O O . ASP A 1 298 ? -12.029 4.181 13.916 1.00 95.44 298 ASP A O 1
ATOM 2148 N N . LEU A 1 299 ? -11.414 3.677 11.821 1.00 97.12 299 LEU A N 1
ATOM 2149 C CA . LEU A 1 299 ? -10.305 2.803 12.199 1.00 97.12 299 LEU A CA 1
ATOM 2150 C C . LEU A 1 299 ? -8.956 3.399 11.818 1.00 97.12 299 LEU A C 1
ATOM 2152 O O . LEU A 1 299 ? -8.781 3.923 10.722 1.00 97.12 299 LEU A O 1
ATOM 2156 N N . VAL A 1 300 ? -7.967 3.223 12.691 1.00 97.56 300 VAL A N 1
ATOM 2157 C CA . VAL A 1 300 ? -6.553 3.460 12.370 1.00 97.56 300 VAL A CA 1
ATOM 2158 C C . VAL A 1 300 ? -5.808 2.145 12.530 1.00 97.56 300 VAL A C 1
ATOM 2160 O O . VAL A 1 300 ? -5.692 1.627 13.632 1.00 97.56 300 VAL A O 1
ATOM 2163 N N . LEU A 1 301 ? -5.303 1.572 11.446 1.00 97.75 301 LEU A N 1
ATOM 2164 C CA . LEU A 1 301 ? -4.686 0.248 11.437 1.00 97.75 301 LEU A CA 1
ATOM 2165 C C . LEU A 1 301 ? -3.206 0.374 11.071 1.00 97.75 301 LEU A C 1
ATOM 2167 O O . LEU A 1 301 ? -2.868 0.787 9.960 1.00 97.75 301 LEU A O 1
ATOM 2171 N N . THR A 1 302 ? -2.309 0.014 11.994 1.00 95.44 302 THR A N 1
ATOM 2172 C CA . THR A 1 302 ? -0.858 0.072 11.752 1.00 95.44 302 THR A CA 1
ATOM 2173 C C . THR A 1 302 ? -0.205 -1.309 11.714 1.00 95.44 302 THR A C 1
ATOM 2175 O O . THR A 1 302 ? -0.349 -2.139 12.620 1.00 95.44 302 THR A O 1
ATOM 2178 N N . GLY A 1 303 ? 0.543 -1.529 10.632 1.00 91.69 303 GLY A N 1
ATOM 2179 C CA . GLY A 1 303 ? 1.044 -2.826 10.187 1.00 91.69 303 GLY A CA 1
ATOM 2180 C C . GLY A 1 303 ? 0.146 -3.428 9.104 1.00 91.69 303 GLY A C 1
ATOM 2181 O O . GLY A 1 303 ? -1.062 -3.540 9.295 1.00 91.69 303 GLY A O 1
ATOM 2182 N N . GLY A 1 304 ? 0.744 -3.828 7.976 1.00 90.25 304 GLY A N 1
ATOM 2183 C CA . GLY A 1 304 ? 0.010 -4.366 6.825 1.00 90.25 304 GLY A CA 1
ATOM 2184 C C . GLY A 1 304 ? -0.777 -5.631 7.151 1.00 90.25 304 GLY A C 1
ATOM 2185 O O . GLY A 1 304 ? -1.969 -5.685 6.864 1.00 90.25 304 GLY A O 1
ATOM 2186 N N . ASP A 1 305 ? -0.151 -6.599 7.828 1.00 90.69 305 ASP A N 1
ATOM 2187 C CA . ASP A 1 305 ? -0.837 -7.833 8.238 1.00 90.69 305 ASP A CA 1
ATOM 2188 C C . ASP A 1 305 ? -1.936 -7.546 9.273 1.00 90.69 305 ASP A C 1
ATOM 2190 O O . ASP A 1 305 ? -3.077 -7.948 9.071 1.00 90.69 305 ASP A O 1
ATOM 2194 N N . THR A 1 306 ? -1.657 -6.738 10.306 1.00 94.38 306 THR A N 1
ATOM 2195 C CA . THR A 1 306 ? -2.675 -6.289 11.276 1.00 94.38 306 THR A CA 1
ATOM 2196 C C . THR A 1 306 ? -3.897 -5.704 10.575 1.00 94.38 306 THR A C 1
ATOM 2198 O O . THR A 1 306 ? -5.021 -6.139 10.821 1.00 94.38 306 THR A O 1
ATOM 2201 N N . ALA A 1 307 ? -3.683 -4.735 9.680 1.00 96.19 307 ALA A N 1
ATOM 2202 C CA . ALA A 1 307 ? -4.758 -4.099 8.937 1.00 96.19 307 ALA A CA 1
ATOM 2203 C C . ALA A 1 307 ? -5.531 -5.128 8.106 1.00 96.19 307 ALA A C 1
ATOM 2205 O O . ALA A 1 307 ? -6.759 -5.177 8.168 1.00 96.19 307 ALA A O 1
ATOM 2206 N N . ARG A 1 308 ? -4.815 -6.011 7.402 1.00 95.75 308 ARG A N 1
ATOM 2207 C CA . ARG A 1 308 ? -5.419 -7.022 6.540 1.00 95.75 308 ARG A CA 1
ATOM 2208 C C . ARG A 1 308 ? -6.308 -7.983 7.316 1.00 95.75 308 ARG A C 1
ATOM 2210 O O . ARG A 1 308 ? -7.447 -8.198 6.900 1.00 95.75 308 ARG A O 1
ATOM 2217 N N . ARG A 1 309 ? -5.823 -8.527 8.439 1.00 96.12 309 ARG A N 1
ATOM 2218 C CA . ARG A 1 309 ? -6.563 -9.489 9.275 1.00 96.12 309 ARG A CA 1
ATOM 2219 C C . ARG A 1 309 ? -7.768 -8.859 9.954 1.00 96.12 309 ARG A C 1
ATOM 2221 O O . ARG A 1 309 ? -8.814 -9.501 10.020 1.00 96.12 309 ARG A O 1
ATOM 2228 N N . ILE A 1 310 ? -7.650 -7.619 10.429 1.00 97.12 310 ILE A N 1
ATOM 2229 C CA . ILE A 1 310 ? -8.775 -6.881 11.019 1.00 97.12 310 ILE A CA 1
ATOM 2230 C C . ILE A 1 310 ? -9.863 -6.664 9.960 1.00 97.12 310 ILE A C 1
ATOM 2232 O O . ILE A 1 310 ? -11.009 -7.047 10.184 1.00 97.12 310 ILE A O 1
ATOM 2236 N N . LEU A 1 311 ? -9.511 -6.127 8.788 1.00 96.94 311 LEU A N 1
ATOM 2237 C CA . LEU A 1 311 ? -10.467 -5.838 7.710 1.00 96.94 311 LEU A CA 1
ATOM 2238 C C . LEU A 1 311 ? -11.122 -7.106 7.150 1.00 96.94 311 LEU A C 1
ATOM 2240 O O . LEU A 1 311 ? -12.337 -7.136 6.953 1.00 96.94 311 LEU A O 1
ATOM 2244 N N . ASP A 1 312 ? -10.356 -8.192 6.985 1.00 95.31 312 ASP A N 1
ATOM 2245 C CA . ASP A 1 312 ? -10.914 -9.499 6.621 1.00 95.31 312 ASP A CA 1
ATOM 2246 C C . ASP A 1 312 ? -11.976 -9.944 7.608 1.00 95.31 312 ASP A C 1
ATOM 2248 O O . ASP A 1 312 ? -13.063 -10.396 7.228 1.00 95.31 312 ASP A O 1
ATOM 2252 N N . ARG A 1 313 ? -11.632 -9.833 8.891 1.00 95.81 313 ARG A N 1
ATOM 2253 C CA . ARG A 1 313 ? -12.514 -10.255 9.953 1.00 95.81 313 ARG A CA 1
ATOM 2254 C C . ARG A 1 313 ? -13.739 -9.402 10.011 1.00 95.81 313 ARG A C 1
ATOM 2256 O O . ARG A 1 313 ? -14.760 -10.022 10.237 1.00 95.81 313 ARG A O 1
ATOM 2263 N N . LEU A 1 314 ? -13.655 -8.089 9.792 1.00 95.44 314 LEU A N 1
ATOM 2264 C CA . LEU A 1 314 ? -14.790 -7.164 9.709 1.00 95.44 314 LEU A CA 1
ATOM 2265 C C . LEU A 1 314 ? -15.646 -7.381 8.452 1.00 95.44 314 LEU A C 1
ATOM 2267 O O . LEU A 1 314 ? -16.814 -7.006 8.446 1.00 95.44 314 LEU A O 1
ATOM 2271 N N . GLY A 1 315 ? -15.125 -8.088 7.446 1.00 94.25 315 GLY A N 1
ATOM 2272 C CA . GLY A 1 315 ? -15.830 -8.359 6.195 1.00 94.25 315 GLY A CA 1
ATOM 2273 C C . GLY A 1 315 ? -15.715 -7.221 5.184 1.00 94.25 315 GLY A C 1
ATOM 2274 O O . GLY A 1 315 ? -16.502 -7.177 4.239 1.00 94.25 315 GLY A O 1
ATOM 2275 N N . THR A 1 316 ? -14.743 -6.325 5.367 1.00 94.31 316 THR A N 1
ATOM 2276 C CA . THR A 1 316 ? -14.437 -5.258 4.416 1.00 94.31 316 THR A CA 1
ATOM 2277 C C . THR A 1 316 ? -13.971 -5.862 3.097 1.00 94.31 316 THR A C 1
ATOM 2279 O O . THR A 1 316 ? -13.106 -6.739 3.068 1.00 94.31 316 THR A O 1
ATOM 2282 N N . ARG A 1 317 ? -14.553 -5.384 1.998 1.00 93.38 317 ARG A N 1
ATOM 2283 C CA . ARG A 1 317 ? -14.235 -5.847 0.643 1.00 93.38 317 ARG A CA 1
ATOM 2284 C C . ARG A 1 317 ? -13.365 -4.857 -0.102 1.00 93.38 317 ARG A C 1
ATOM 2286 O O . ARG A 1 317 ? -12.445 -5.268 -0.806 1.00 93.38 317 ARG A O 1
ATOM 2293 N N . ARG A 1 318 ? -13.668 -3.570 0.058 1.00 94.38 318 ARG A N 1
ATOM 2294 C CA . ARG A 1 318 ? -13.041 -2.485 -0.687 1.00 94.38 318 ARG A CA 1
ATOM 2295 C C . ARG A 1 318 ? -12.642 -1.343 0.232 1.00 94.38 318 ARG A C 1
ATOM 2297 O O . ARG A 1 318 ? -13.295 -1.098 1.246 1.00 94.38 318 ARG A O 1
ATOM 2304 N N . LEU A 1 319 ? -11.571 -0.663 -0.155 1.00 95.94 319 LEU A N 1
ATOM 2305 C CA . LEU A 1 319 ? -11.138 0.607 0.408 1.00 95.94 319 LEU A CA 1
ATOM 2306 C C . LEU A 1 319 ? -11.056 1.628 -0.727 1.00 95.94 319 LEU A C 1
ATOM 2308 O O . LEU A 1 319 ? -10.213 1.504 -1.615 1.00 95.94 319 LEU A O 1
ATOM 2312 N N . TYR A 1 320 ? -11.931 2.624 -0.716 1.00 94.38 320 TYR A N 1
ATOM 2313 C CA . TYR A 1 320 ? -11.902 3.739 -1.657 1.00 94.38 320 TYR A CA 1
ATOM 2314 C C . TYR A 1 320 ? -10.880 4.746 -1.135 1.00 94.38 320 TYR A C 1
ATOM 2316 O O . TYR A 1 320 ? -11.080 5.331 -0.073 1.00 94.38 320 TYR A O 1
ATOM 2324 N N . ALA A 1 321 ? -9.744 4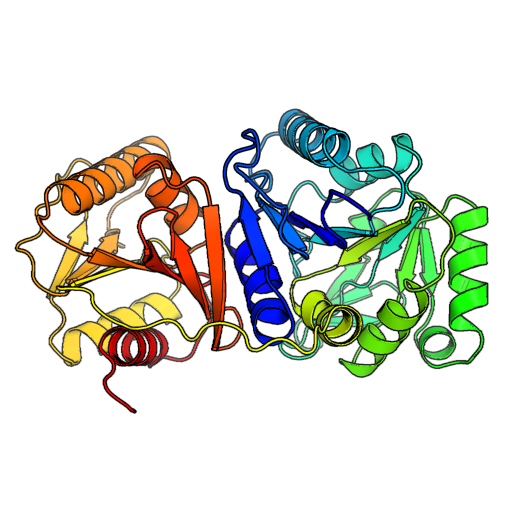.883 -1.817 1.00 94.75 321 ALA A N 1
ATOM 2325 C CA . ALA A 1 321 ? -8.675 5.756 -1.354 1.00 94.75 321 ALA A CA 1
ATOM 2326 C C . ALA A 1 321 ? -9.088 7.222 -1.537 1.00 94.75 321 ALA A C 1
ATOM 2328 O O . ALA A 1 321 ? -9.370 7.654 -2.653 1.00 94.75 321 ALA A O 1
ATOM 2329 N N . GLU A 1 322 ? -9.100 7.979 -0.441 1.00 92.44 322 GLU A N 1
ATOM 2330 C CA . GLU A 1 322 ? -9.532 9.381 -0.417 1.00 92.44 322 GLU A CA 1
ATOM 2331 C C . GLU A 1 322 ? -8.331 10.322 -0.513 1.00 92.44 322 GLU A C 1
ATOM 2333 O O . GLU A 1 322 ? -8.310 11.278 -1.286 1.00 92.44 322 GLU A O 1
ATOM 2338 N N . SER A 1 323 ? -7.312 10.072 0.314 1.00 89.94 323 SER A N 1
ATOM 2339 C CA . SER A 1 323 ? -6.105 10.891 0.353 1.00 89.94 323 SER A CA 1
ATOM 2340 C C . SER A 1 323 ? -4.955 10.193 1.072 1.00 89.94 323 SER A C 1
ATOM 2342 O O . SER A 1 323 ? -5.126 9.218 1.805 1.00 89.94 323 SER A O 1
ATOM 2344 N N . GLU A 1 324 ? -3.759 10.730 0.877 1.00 90.25 324 GLU A N 1
ATOM 2345 C CA . GLU A 1 324 ? -2.574 10.389 1.651 1.00 90.25 324 GLU A CA 1
ATOM 2346 C C . GLU A 1 324 ? -2.324 11.520 2.661 1.00 90.25 324 GLU A C 1
ATOM 2348 O O . GLU A 1 324 ? -2.007 12.645 2.271 1.00 90.25 324 GLU A O 1
ATOM 2353 N N . ILE A 1 325 ? -2.505 11.234 3.956 1.00 90.25 325 ILE A N 1
ATOM 2354 C CA . ILE A 1 325 ? -2.314 12.209 5.047 1.00 90.25 325 ILE A CA 1
ATOM 2355 C C . ILE A 1 325 ? -0.822 12.548 5.165 1.00 90.25 325 ILE A C 1
ATOM 2357 O O . ILE A 1 325 ? -0.423 13.704 5.297 1.00 90.25 325 ILE A O 1
ATOM 2361 N N . GLU A 1 326 ? 0.007 11.510 5.088 1.00 89.12 326 GLU A N 1
ATOM 2362 C CA . GLU A 1 326 ? 1.466 11.552 5.089 1.00 89.12 326 GLU A CA 1
ATOM 2363 C C . GLU A 1 326 ? 1.991 10.383 4.270 1.00 89.12 326 GLU A C 1
ATOM 2365 O O . GLU A 1 326 ? 1.236 9.467 3.960 1.00 89.12 326 GLU A O 1
ATOM 2370 N N . HIS A 1 327 ? 3.294 10.352 3.985 1.00 86.12 327 HIS A N 1
ATOM 2371 C CA . HIS A 1 327 ? 3.872 9.272 3.194 1.00 86.12 327 HIS A CA 1
ATOM 2372 C C . HIS A 1 327 ? 3.488 7.874 3.720 1.00 86.12 327 HIS A C 1
ATOM 2374 O O . HIS A 1 327 ? 3.876 7.487 4.823 1.00 86.12 327 HIS A O 1
ATOM 2380 N N . GLY A 1 328 ? 2.722 7.130 2.916 1.00 87.81 328 GLY A N 1
ATOM 2381 C CA . GLY A 1 328 ? 2.234 5.786 3.243 1.00 87.81 328 GLY A CA 1
ATOM 2382 C C . GLY A 1 328 ? 1.107 5.728 4.286 1.00 87.81 328 GLY A C 1
ATOM 2383 O O . GLY A 1 328 ? 0.603 4.642 4.555 1.00 87.81 328 GLY A O 1
ATOM 2384 N N . VAL A 1 329 ? 0.688 6.857 4.866 1.00 94.19 329 VAL A N 1
ATOM 2385 C CA . VAL A 1 329 ? -0.488 6.971 5.742 1.00 94.19 329 VAL A CA 1
ATOM 2386 C C . VAL A 1 329 ? -1.683 7.341 4.875 1.00 94.19 329 VAL A C 1
ATOM 2388 O O . VAL A 1 329 ? -1.842 8.495 4.474 1.00 94.19 329 VAL A O 1
ATOM 2391 N N . VAL A 1 330 ? -2.524 6.358 4.576 1.00 95.25 330 VAL A N 1
ATOM 2392 C CA . VAL A 1 330 ? -3.590 6.513 3.582 1.00 95.25 330 VAL A CA 1
ATOM 2393 C C . VAL A 1 330 ? -4.946 6.461 4.254 1.00 95.25 330 VAL A C 1
ATOM 2395 O O . VAL A 1 330 ? -5.253 5.491 4.944 1.00 95.25 330 VAL A O 1
ATOM 2398 N N . LEU A 1 331 ? -5.740 7.507 4.033 1.00 95.31 331 LEU A N 1
ATOM 2399 C CA . LEU A 1 331 ? -7.147 7.582 4.394 1.00 95.31 331 LEU A CA 1
ATOM 2400 C C . LEU A 1 331 ? -7.976 6.967 3.270 1.00 95.31 331 LEU A C 1
ATOM 2402 O O . LEU A 1 331 ? -7.879 7.383 2.115 1.00 95.31 331 LEU A O 1
ATOM 2406 N N . SER A 1 332 ? -8.803 5.995 3.626 1.00 95.62 332 SER A N 1
ATOM 2407 C CA . SER A 1 332 ? -9.778 5.378 2.733 1.00 95.62 332 SER A CA 1
ATOM 2408 C C . SER A 1 332 ? -11.158 5.332 3.376 1.00 95.62 332 SER A C 1
ATOM 2410 O O . SER A 1 332 ? -11.275 5.414 4.599 1.00 95.62 332 SER A O 1
ATOM 2412 N N . THR A 1 333 ? -12.191 5.138 2.566 1.00 93.81 333 THR A N 1
ATOM 2413 C CA . THR A 1 333 ? -13.534 4.774 3.026 1.00 93.81 333 THR A CA 1
ATOM 2414 C C . THR A 1 333 ? -13.868 3.330 2.669 1.00 93.81 333 THR A C 1
ATOM 2416 O O . THR A 1 333 ? -13.315 2.761 1.730 1.00 93.81 333 THR A O 1
ATOM 2419 N N . THR A 1 334 ? -14.742 2.699 3.443 1.00 92.38 334 THR A N 1
ATOM 2420 C CA . THR A 1 334 ? -15.301 1.367 3.166 1.00 92.38 334 THR A CA 1
ATOM 2421 C C . THR A 1 334 ? -16.636 1.471 2.426 1.00 92.38 334 THR A C 1
ATOM 2423 O O . THR A 1 334 ? -17.199 2.555 2.290 1.00 92.38 334 THR A O 1
ATOM 2426 N N . ASP A 1 335 ? -17.177 0.340 1.958 1.00 87.31 335 ASP A N 1
ATOM 2427 C CA . ASP A 1 335 ? -18.471 0.295 1.250 1.00 87.31 335 ASP A CA 1
ATOM 2428 C C . ASP A 1 335 ? -19.652 0.852 2.081 1.00 87.31 335 ASP A C 1
ATOM 2430 O O . ASP A 1 335 ? -20.624 1.349 1.518 1.00 87.31 335 ASP A O 1
ATOM 2434 N N . ASP A 1 336 ? -19.576 0.786 3.413 1.00 85.88 336 ASP A N 1
ATOM 2435 C CA . ASP A 1 336 ? -20.548 1.361 4.358 1.00 85.88 336 ASP A CA 1
ATOM 2436 C C . ASP A 1 336 ? -20.199 2.801 4.794 1.00 85.88 336 ASP A C 1
ATOM 2438 O O . ASP A 1 336 ? -20.881 3.389 5.635 1.00 85.88 336 ASP A O 1
ATOM 2442 N N . GLY A 1 337 ? -19.155 3.389 4.206 1.00 87.25 337 GLY A N 1
ATOM 2443 C CA . GLY A 1 337 ? -18.755 4.779 4.394 1.00 87.25 337 GLY A CA 1
ATOM 2444 C C . GLY A 1 337 ? -17.918 5.062 5.642 1.00 87.25 337 GLY A C 1
ATOM 2445 O O . GLY A 1 337 ? -17.611 6.231 5.876 1.00 87.25 337 GLY A O 1
ATOM 2446 N N . ALA A 1 338 ? -17.538 4.056 6.439 1.00 90.31 338 ALA A N 1
ATOM 2447 C CA . ALA A 1 338 ? -16.617 4.238 7.563 1.00 90.31 338 ALA A CA 1
ATOM 2448 C C . ALA A 1 338 ? -15.203 4.585 7.070 1.00 90.31 338 ALA A C 1
ATOM 2450 O O . ALA A 1 338 ? -14.778 4.147 6.000 1.00 90.31 338 ALA A O 1
ATOM 2451 N N . ALA A 1 339 ? -14.464 5.390 7.835 1.00 94.44 339 ALA A N 1
ATOM 2452 C CA . ALA A 1 339 ? -13.093 5.731 7.483 1.00 94.44 339 ALA A CA 1
ATOM 2453 C C . ALA A 1 339 ? -12.119 4.673 8.003 1.00 94.44 339 ALA A C 1
ATOM 2455 O O . ALA A 1 339 ? -12.221 4.206 9.139 1.00 94.44 339 ALA A O 1
ATOM 2456 N N . VAL A 1 340 ? -11.127 4.341 7.187 1.00 96.50 340 VAL A N 1
ATOM 2457 C CA . VAL A 1 340 ? -10.019 3.461 7.545 1.00 96.50 340 VAL A CA 1
ATOM 2458 C C . VAL A 1 340 ? -8.726 4.150 7.148 1.00 96.5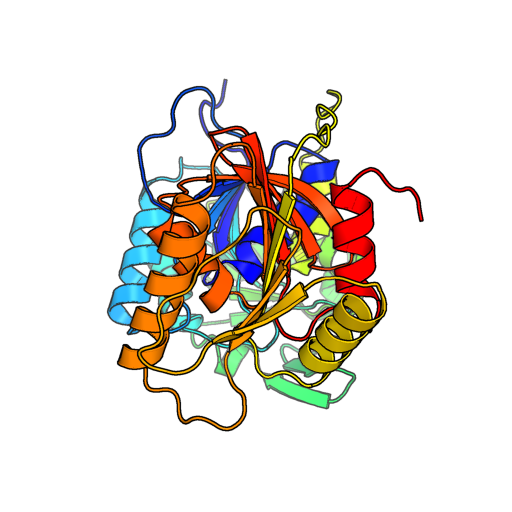0 340 VAL A C 1
ATOM 2460 O O . VAL A 1 340 ? -8.483 4.419 5.974 1.00 96.50 340 VAL A O 1
ATOM 2463 N N . VAL A 1 341 ? -7.873 4.409 8.132 1.00 96.88 341 VAL A N 1
ATOM 2464 C CA . VAL A 1 341 ? -6.513 4.887 7.911 1.00 96.88 341 VAL A CA 1
ATOM 2465 C C . VAL A 1 341 ? -5.554 3.721 8.069 1.00 96.88 341 VAL A C 1
ATOM 2467 O O . VAL A 1 341 ? -5.436 3.151 9.152 1.00 96.88 341 VAL A O 1
ATOM 2470 N N . THR A 1 342 ? -4.843 3.366 7.004 1.00 96.75 342 THR A N 1
ATOM 2471 C CA . THR A 1 342 ? -3.786 2.347 7.060 1.00 96.75 342 THR A CA 1
ATOM 2472 C C . THR A 1 342 ? -2.414 2.998 7.117 1.00 96.75 342 THR A C 1
ATOM 2474 O O . THR A 1 342 ? -2.149 3.950 6.382 1.00 96.75 342 THR A O 1
ATOM 2477 N N . LYS A 1 343 ? -1.521 2.450 7.944 1.00 94.50 343 LYS A N 1
ATOM 2478 C CA . LYS A 1 343 ? -0.131 2.900 8.068 1.00 94.50 343 LYS A CA 1
ATOM 2479 C C . LYS A 1 343 ? 0.837 1.709 8.098 1.00 94.50 343 LYS A C 1
ATOM 2481 O O . LYS A 1 343 ? 0.631 0.785 8.889 1.00 94.50 343 LYS A O 1
ATOM 2486 N N . PRO A 1 344 ? 1.941 1.716 7.333 1.00 89.69 344 PRO A N 1
ATOM 2487 C CA . PRO A 1 344 ? 3.014 0.748 7.519 1.00 89.69 344 PRO A CA 1
ATOM 2488 C C . PRO A 1 344 ? 3.590 0.811 8.941 1.00 89.69 344 PRO A C 1
ATOM 2490 O O . PRO A 1 344 ? 3.716 1.881 9.544 1.00 89.69 344 PRO A O 1
ATOM 2493 N N . GLY A 1 345 ? 3.973 -0.340 9.493 1.00 85.00 345 GLY A N 1
ATOM 2494 C CA . GLY A 1 345 ? 4.309 -0.451 10.916 1.00 85.00 345 GLY A CA 1
ATOM 2495 C C . GLY A 1 345 ? 5.393 0.528 11.385 1.00 85.00 345 GLY A C 1
ATOM 2496 O O . GLY A 1 345 ? 5.231 1.161 12.425 1.00 85.00 345 GLY A O 1
ATOM 2497 N N . SER A 1 346 ? 6.454 0.705 10.595 1.00 79.44 346 SER A N 1
ATOM 2498 C CA . SER A 1 346 ? 7.613 1.541 10.933 1.00 79.44 346 SER A CA 1
ATOM 2499 C C . SER A 1 346 ? 7.525 2.998 10.461 1.00 79.44 346 SER A C 1
ATOM 2501 O O . SER A 1 346 ? 8.447 3.761 10.732 1.00 79.44 346 SER A O 1
ATOM 2503 N N . PHE A 1 347 ? 6.462 3.393 9.752 1.00 85.62 347 PHE A N 1
ATOM 2504 C CA . PHE A 1 347 ? 6.379 4.704 9.095 1.00 85.62 347 PHE A CA 1
ATOM 2505 C C . PHE A 1 347 ? 5.858 5.806 10.031 1.00 85.62 347 PHE A C 1
ATOM 2507 O O . PHE A 1 347 ? 5.137 5.528 11.000 1.00 85.62 347 PHE A O 1
ATOM 2514 N N . GLY A 1 348 ? 6.167 7.053 9.665 1.00 86.50 348 GLY A N 1
ATOM 2515 C CA . GLY A 1 348 ? 5.704 8.273 10.329 1.00 86.50 348 GLY A CA 1
ATOM 2516 C C . GLY A 1 348 ? 6.632 8.777 11.440 1.00 86.50 348 GLY A C 1
ATOM 2517 O O . GLY A 1 348 ? 7.479 8.038 11.938 1.00 86.50 348 GLY A O 1
ATOM 2518 N N . SER A 1 349 ? 6.460 10.043 11.831 1.00 91.06 349 SER A N 1
ATOM 2519 C CA . SER A 1 349 ? 7.064 10.618 13.043 1.00 91.06 349 SER A CA 1
ATOM 2520 C C . SER A 1 349 ? 6.320 10.189 14.314 1.00 91.06 349 SER A C 1
ATOM 2522 O O . SER A 1 349 ? 5.251 9.574 14.241 1.00 91.06 349 SER A O 1
ATOM 2524 N N . ASP A 1 350 ? 6.844 10.572 15.476 1.00 92.00 350 ASP A N 1
ATOM 2525 C CA . ASP A 1 350 ? 6.246 10.309 16.792 1.00 92.00 350 ASP A CA 1
ATOM 2526 C C . ASP A 1 350 ? 4.809 10.857 16.924 1.00 92.00 350 ASP A C 1
ATOM 2528 O O . ASP A 1 350 ? 3.986 10.264 17.616 1.00 92.00 350 ASP A O 1
ATOM 2532 N N . ASP A 1 351 ? 4.461 11.916 16.184 1.00 92.94 351 ASP A N 1
ATOM 2533 C CA . ASP A 1 351 ? 3.141 12.568 16.233 1.00 92.94 351 ASP A CA 1
ATOM 2534 C C . ASP A 1 351 ? 2.151 12.043 15.178 1.00 92.94 351 ASP A C 1
ATOM 2536 O O . ASP A 1 351 ? 1.073 12.601 14.984 1.00 92.94 351 ASP A O 1
ATOM 2540 N N . THR A 1 352 ? 2.508 10.997 14.429 1.00 94.44 352 THR A N 1
ATOM 2541 C CA . THR A 1 352 ? 1.691 10.518 13.294 1.00 94.44 352 THR A CA 1
ATOM 2542 C C . THR A 1 352 ? 0.312 10.029 13.732 1.00 94.44 352 THR A C 1
ATOM 2544 O O . THR A 1 352 ? -0.688 10.413 13.135 1.00 94.44 352 THR A O 1
ATOM 2547 N N . LEU A 1 353 ? 0.220 9.209 14.788 1.00 95.25 353 LEU A N 1
ATOM 2548 C CA . LEU A 1 353 ? -1.082 8.716 15.260 1.00 95.25 353 LEU A CA 1
ATOM 2549 C C . LEU A 1 353 ? -1.972 9.841 15.808 1.00 95.25 353 LEU A C 1
ATOM 2551 O O . LEU A 1 353 ? -3.184 9.792 15.611 1.00 95.25 353 LEU A O 1
ATOM 2555 N N . LEU A 1 354 ? -1.378 10.865 16.431 1.00 92.88 354 LEU A N 1
ATOM 2556 C CA . LEU A 1 354 ? -2.101 12.061 16.875 1.00 92.88 354 LEU A CA 1
ATOM 2557 C C . LEU A 1 354 ? -2.669 12.838 15.688 1.00 92.88 354 LEU A C 1
ATOM 2559 O O . LEU A 1 354 ? -3.867 13.097 15.643 1.00 92.88 354 LEU A O 1
ATOM 2563 N N . ARG A 1 355 ? -1.840 13.120 14.677 1.00 92.19 355 ARG A N 1
ATOM 2564 C CA . ARG A 1 355 ? -2.274 13.822 13.460 1.00 92.19 355 ARG A CA 1
ATOM 2565 C C . ARG A 1 355 ? -3.377 13.076 12.719 1.00 92.19 355 ARG A C 1
ATOM 2567 O O . ARG A 1 355 ? -4.298 13.711 12.215 1.00 92.19 355 ARG A O 1
ATOM 2574 N N . ILE A 1 356 ? -3.317 11.743 12.679 1.00 93.81 356 ILE A N 1
ATOM 2575 C CA . ILE A 1 356 ? -4.395 10.918 12.119 1.00 93.81 356 ILE A CA 1
ATOM 2576 C C . ILE A 1 356 ? -5.688 11.099 12.922 1.00 93.81 356 ILE A C 1
ATOM 2578 O O . ILE A 1 356 ? -6.743 11.312 12.326 1.00 93.81 356 ILE A O 1
ATOM 2582 N N . LEU A 1 357 ? -5.620 11.021 14.255 1.00 92.25 357 LEU A N 1
ATOM 2583 C CA . LEU A 1 357 ? -6.791 11.194 15.114 1.00 92.25 357 LEU A CA 1
ATOM 2584 C C . LEU A 1 357 ? -7.415 12.585 14.929 1.00 92.25 357 LEU A C 1
ATOM 2586 O O . LEU A 1 357 ? -8.628 12.690 14.746 1.00 92.25 357 LEU A O 1
ATOM 2590 N N . ASP A 1 358 ? -6.597 13.636 14.916 1.00 88.62 358 ASP A N 1
ATOM 2591 C CA . ASP A 1 358 ? -7.055 15.010 14.706 1.00 88.62 358 ASP A CA 1
ATOM 2592 C C . ASP A 1 358 ? -7.694 15.187 13.326 1.00 88.62 358 ASP A C 1
ATOM 2594 O O . ASP A 1 358 ? -8.798 15.731 13.217 1.00 88.62 358 ASP A O 1
ATOM 2598 N N . HIS A 1 359 ? -7.065 14.626 12.287 1.00 88.44 359 HIS A N 1
ATOM 2599 C CA . HIS A 1 359 ? -7.601 14.616 10.930 1.00 88.44 359 HIS A CA 1
ATOM 2600 C C . HIS A 1 359 ? -8.984 13.950 10.868 1.00 88.44 359 HIS A C 1
ATOM 2602 O O . HIS A 1 359 ? -9.924 14.542 10.337 1.00 88.44 359 HIS A O 1
ATOM 2608 N N . LEU A 1 360 ? -9.143 12.761 11.464 1.00 89.12 360 LEU A N 1
ATOM 2609 C CA . LEU A 1 360 ? -10.417 12.031 11.498 1.00 89.12 360 LEU A CA 1
ATOM 2610 C C . LEU A 1 360 ? -11.491 12.732 12.339 1.00 89.12 360 LEU A C 1
ATOM 2612 O O . LEU A 1 360 ? -12.676 12.652 12.025 1.00 89.12 360 LEU A O 1
ATOM 2616 N N . LYS A 1 361 ? -11.105 13.461 13.388 1.00 84.50 361 LYS A N 1
ATOM 2617 C CA . LYS A 1 361 ? -12.039 14.235 14.220 1.00 84.50 361 LYS A CA 1
ATOM 2618 C C . LYS A 1 361 ? -12.359 15.618 13.647 1.00 84.50 361 LYS A C 1
ATOM 2620 O O . LYS A 1 361 ? -13.115 16.364 14.265 1.00 84.50 361 LYS A O 1
ATOM 2625 N N . GLY A 1 362 ? -11.795 15.985 12.493 1.00 76.12 362 GLY A N 1
ATOM 2626 C CA . GLY A 1 362 ? -11.942 17.326 11.921 1.00 76.12 362 GLY A CA 1
ATOM 2627 C C . GLY A 1 362 ? -11.319 18.428 12.788 1.00 76.12 362 GLY A C 1
ATOM 2628 O O . GLY A 1 362 ? -11.645 19.606 12.624 1.00 76.12 362 GLY A O 1
ATOM 2629 N N . ARG A 1 363 ? -10.432 18.059 13.719 1.00 59.34 363 ARG A N 1
ATOM 2630 C CA . ARG A 1 363 ? -9.635 18.996 14.507 1.00 59.34 363 ARG A CA 1
ATOM 2631 C C . ARG A 1 363 ? -8.498 19.438 13.592 1.00 59.34 363 ARG A C 1
ATOM 2633 O O . ARG A 1 363 ? -7.680 18.627 13.173 1.00 59.34 363 ARG A O 1
ATOM 2640 N N . ARG A 1 364 ? -8.504 20.704 13.166 1.00 41.53 364 ARG A N 1
ATOM 2641 C CA . ARG A 1 364 ? -7.367 21.231 12.398 1.00 41.53 364 ARG A CA 1
ATOM 2642 C C . ARG A 1 364 ? -6.121 21.213 13.300 1.00 41.53 364 ARG A C 1
ATOM 2644 O O . ARG A 1 364 ? -6.286 21.529 14.479 1.00 41.53 364 ARG A O 1
ATOM 2651 N N . PRO A 1 365 ? -4.941 20.855 12.762 1.00 41.16 365 PRO A N 1
ATOM 2652 C CA . PRO A 1 365 ? -3.681 20.967 13.491 1.00 41.16 365 PRO A CA 1
ATOM 2653 C C . PRO A 1 365 ? -3.371 22.412 13.890 1.00 41.16 365 PRO A C 1
ATOM 2655 O O . PRO A 1 365 ? -3.851 23.342 13.190 1.00 41.16 365 PRO A O 1
#

Radius of gyration: 20.59 Å; chains: 1; bounding box: 47×43×55 Å

Organism: NCBI:txid2594790